Protein AF-A0A8J3JJN0-F1 (afdb_monomer_lite)

pLDDT: mean 85.07, std 12.47, range [45.47, 97.44]

Radius of gyration: 22.9 Å; chains: 1; bounding box: 62×48×64 Å

Structure (mmCIF, N/CA/C/O backbone):
data_AF-A0A8J3JJN0-F1
#
_entry.id   AF-A0A8J3JJN0-F1
#
loop_
_atom_site.group_PDB
_atom_site.id
_atom_site.type_symbol
_atom_site.label_atom_id
_atom_site.label_alt_id
_atom_site.label_comp_id
_atom_site.label_asym_id
_atom_site.label_entity_id
_atom_site.label_seq_id
_atom_site.pdbx_PDB_ins_code
_atom_site.Cartn_x
_atom_site.Cartn_y
_atom_site.Cartn_z
_atom_site.occupancy
_atom_site.B_iso_or_equiv
_atom_site.auth_seq_id
_atom_site.auth_comp_id
_atom_site.auth_asym_id
_atom_site.auth_atom_id
_atom_site.pdbx_PDB_model_num
ATOM 1 N N . MET A 1 1 ? -15.568 6.488 9.041 1.00 75.75 1 MET A N 1
ATOM 2 C CA . MET A 1 1 ? -14.217 6.180 9.536 1.00 75.75 1 MET A CA 1
ATOM 3 C C . MET A 1 1 ? -14.091 6.570 10.999 1.00 75.75 1 MET A C 1
ATOM 5 O O . MET A 1 1 ? -14.463 7.687 11.365 1.00 75.75 1 MET A O 1
ATOM 9 N N . THR A 1 2 ? -13.585 5.650 11.813 1.00 85.06 2 THR A N 1
ATOM 10 C CA . THR A 1 2 ? -13.158 5.895 13.197 1.00 85.06 2 THR A CA 1
ATOM 11 C C . THR A 1 2 ? -11.675 6.267 13.207 1.00 85.06 2 THR A C 1
ATOM 13 O O . THR A 1 2 ? -10.881 5.604 12.545 1.00 85.06 2 THR A O 1
ATOM 16 N N . VAL A 1 3 ? -11.302 7.320 13.935 1.00 87.75 3 VAL A N 1
ATOM 17 C CA . VAL A 1 3 ? -9.909 7.756 14.109 1.00 87.75 3 VAL A CA 1
ATOM 18 C C . VAL A 1 3 ? -9.434 7.353 15.494 1.00 87.75 3 VAL A C 1
ATOM 20 O O . VAL A 1 3 ? -10.032 7.736 16.501 1.00 87.75 3 VAL A O 1
ATOM 23 N N . TYR A 1 4 ? -8.344 6.606 15.551 1.00 91.38 4 TYR A N 1
ATOM 24 C CA . TYR A 1 4 ? -7.734 6.142 16.782 1.00 91.38 4 TYR A CA 1
ATOM 25 C C . TYR A 1 4 ? -6.571 7.043 17.180 1.00 91.38 4 TYR A C 1
ATOM 27 O O . TYR A 1 4 ? -5.783 7.481 16.343 1.00 91.38 4 TYR A O 1
ATOM 35 N N . ALA A 1 5 ? -6.457 7.313 18.476 1.00 92.44 5 ALA A N 1
ATOM 36 C CA . ALA A 1 5 ? -5.368 8.098 19.038 1.00 92.44 5 ALA A CA 1
ATOM 37 C C . ALA A 1 5 ? -4.886 7.495 20.359 1.00 92.44 5 ALA A C 1
ATOM 39 O O . ALA A 1 5 ? -5.687 7.024 21.173 1.00 92.44 5 ALA A O 1
ATOM 40 N N . SER A 1 6 ? -3.580 7.573 20.605 1.00 92.88 6 SER A N 1
ATOM 41 C CA . SER A 1 6 ? -2.990 7.221 21.893 1.00 92.88 6 SER A CA 1
ATOM 42 C C . SER A 1 6 ? -2.890 8.451 22.799 1.00 92.88 6 SER A C 1
ATOM 44 O O . SER A 1 6 ? -2.376 9.487 22.380 1.00 92.88 6 SER A O 1
ATOM 46 N N . HIS A 1 7 ? -3.326 8.342 24.053 1.00 92.19 7 HIS A N 1
ATOM 47 C CA . HIS A 1 7 ? -3.289 9.436 25.025 1.00 92.19 7 HIS A CA 1
ATOM 48 C C . HIS A 1 7 ? -2.691 8.973 26.370 1.00 92.19 7 HIS A C 1
ATOM 50 O O . HIS A 1 7 ? -3.251 8.076 27.011 1.00 92.19 7 HIS A O 1
ATOM 56 N N . PRO A 1 8 ? -1.598 9.586 26.864 1.00 91.56 8 PRO A N 1
ATOM 57 C CA . PRO A 1 8 ? -1.044 9.276 28.184 1.00 91.56 8 PRO A CA 1
ATOM 58 C C . PRO A 1 8 ? -2.039 9.574 29.318 1.00 91.56 8 PRO A C 1
ATOM 60 O O . PRO A 1 8 ? -2.570 10.676 29.430 1.00 91.56 8 PRO A O 1
ATOM 63 N N . SER A 1 9 ? -2.301 8.610 30.199 1.00 88.69 9 SER A N 1
ATOM 64 C CA . SER A 1 9 ? -3.259 8.750 31.302 1.00 88.69 9 SER A CA 1
ATOM 65 C C . SER A 1 9 ? -2.866 7.898 32.509 1.00 88.69 9 SER A C 1
ATOM 67 O O . SER A 1 9 ? -2.813 6.673 32.438 1.00 88.69 9 SER A O 1
ATOM 69 N N . ARG A 1 10 ? -2.622 8.550 33.655 1.00 83.50 10 ARG A N 1
ATOM 70 C CA . ARG A 1 10 ? -2.389 7.907 34.969 1.00 83.50 10 ARG A CA 1
ATOM 71 C C . ARG A 1 10 ? -1.351 6.768 34.951 1.00 83.50 10 ARG A C 1
ATOM 73 O O . ARG A 1 10 ? -1.573 5.720 35.550 1.00 83.50 10 ARG A O 1
ATOM 80 N N . GLY A 1 11 ? -0.216 6.982 34.283 1.00 86.06 11 GLY A N 1
ATOM 81 C CA . GLY A 1 11 ? 0.876 5.999 34.212 1.00 86.06 11 GLY A CA 1
ATOM 82 C C . GLY A 1 11 ? 0.647 4.858 33.215 1.00 86.06 11 GLY A C 1
ATOM 83 O O . GLY A 1 11 ? 1.421 3.910 33.203 1.00 86.06 11 GLY A O 1
ATOM 84 N N . LYS A 1 12 ? -0.403 4.950 32.396 1.00 93.06 12 LYS A N 1
ATOM 85 C CA . LYS A 1 12 ? -0.679 4.088 31.244 1.00 93.06 12 LYS A CA 1
ATOM 86 C C . LYS A 1 12 ? -0.873 4.949 30.001 1.00 93.06 12 LYS A C 1
ATOM 88 O O . LYS A 1 12 ? -0.990 6.171 30.098 1.00 93.06 12 LYS A O 1
ATOM 93 N N . THR A 1 13 ? -0.983 4.310 28.850 1.00 95.69 13 THR A N 1
ATOM 94 C CA . THR A 1 13 ? -1.385 4.946 27.599 1.00 95.69 13 THR A CA 1
ATOM 95 C C . THR A 1 13 ? -2.738 4.388 27.182 1.00 95.69 13 THR A C 1
ATOM 97 O O . THR A 1 13 ? -2.928 3.176 27.083 1.00 95.69 13 THR A O 1
ATOM 100 N N . GLN A 1 14 ? -3.716 5.270 27.001 1.00 95.75 14 GLN A N 1
ATOM 101 C CA . GLN A 1 14 ? -5.051 4.910 26.535 1.00 95.75 14 GLN A CA 1
ATOM 102 C C . GLN A 1 14 ? -5.077 4.903 25.016 1.00 95.75 14 GLN A C 1
ATOM 104 O O . GLN A 1 14 ? -4.529 5.813 24.404 1.00 95.75 14 GLN A O 1
ATOM 109 N N . VAL A 1 15 ? -5.758 3.924 24.432 1.00 96.38 15 VAL A N 1
ATOM 110 C CA . VAL A 1 15 ? -6.144 3.950 23.018 1.00 96.38 15 VAL A CA 1
ATOM 111 C C . VAL A 1 15 ? -7.593 4.417 22.962 1.00 96.38 15 VAL A C 1
ATOM 113 O O . VAL A 1 15 ? -8.468 3.832 23.609 1.00 96.38 15 VAL A O 1
ATOM 116 N N . LEU A 1 16 ? -7.838 5.511 22.249 1.00 95.00 16 LEU A N 1
ATOM 117 C CA . LEU A 1 16 ? -9.138 6.163 22.132 1.00 95.00 16 LEU A CA 1
ATOM 118 C C . LEU A 1 16 ? -9.655 6.016 20.703 1.00 95.00 16 LEU A C 1
ATOM 120 O O . LEU A 1 16 ? -8.909 6.282 19.770 1.00 95.00 16 LEU A O 1
ATOM 124 N N . ALA A 1 17 ? -10.925 5.659 20.545 1.00 92.62 17 ALA A N 1
ATOM 125 C CA . ALA A 1 17 ? -11.660 5.715 19.288 1.00 92.62 17 ALA A CA 1
ATOM 126 C C . ALA A 1 17 ? -12.431 7.036 19.221 1.00 92.62 17 ALA A C 1
ATOM 128 O O . ALA A 1 17 ? -13.225 7.338 20.113 1.00 92.62 17 ALA A O 1
ATOM 129 N N . THR A 1 18 ? -12.204 7.818 18.173 1.00 90.06 18 THR A N 1
ATOM 130 C CA . THR A 1 18 ? -12.877 9.092 17.916 1.00 90.06 18 THR A CA 1
ATOM 131 C C . THR A 1 18 ? -13.688 8.983 16.639 1.00 90.06 18 THR A C 1
ATOM 133 O O . THR A 1 18 ? -13.169 8.640 15.582 1.00 90.06 18 THR A O 1
ATOM 136 N N . TYR A 1 19 ? -14.972 9.294 16.720 1.00 84.19 19 TYR A N 1
ATOM 137 C CA . TYR A 1 19 ? -15.879 9.235 15.581 1.00 84.19 19 TYR A CA 1
ATOM 138 C C . TYR A 1 19 ? -16.950 10.312 15.707 1.00 84.19 19 TYR A C 1
ATOM 140 O O . TYR A 1 19 ? -17.236 10.838 16.786 1.00 84.19 19 TYR A O 1
ATOM 148 N N . ARG A 1 20 ? -17.565 10.664 14.581 1.00 80.62 20 ARG A N 1
ATOM 149 C CA . ARG A 1 20 ? -18.740 11.531 14.581 1.00 80.62 20 ARG A CA 1
ATOM 150 C C . ARG A 1 20 ? -19.959 10.684 14.921 1.00 80.62 20 ARG A C 1
ATOM 152 O O . ARG A 1 20 ? -20.154 9.652 14.306 1.00 80.62 20 ARG A O 1
ATOM 159 N N . GLY A 1 21 ? -20.778 11.110 15.868 1.00 78.88 21 GLY A N 1
ATOM 160 C CA . GLY A 1 21 ? -22.083 10.525 16.161 1.00 78.88 21 GLY A CA 1
ATOM 161 C C . GLY A 1 21 ? -23.216 11.540 15.992 1.00 78.88 21 GLY A C 1
ATOM 162 O O . GLY A 1 21 ? -22.966 12.690 15.617 1.00 78.88 21 GLY A O 1
ATOM 163 N N . PRO A 1 22 ? -24.468 11.156 16.300 1.00 74.88 22 PRO A N 1
ATOM 164 C CA . PRO A 1 22 ? -25.642 12.022 16.134 1.00 74.88 22 PRO A CA 1
ATOM 165 C C . PRO A 1 22 ? -25.561 13.358 16.886 1.00 74.88 22 PRO A C 1
ATOM 167 O O . PRO A 1 22 ? -26.145 14.349 16.458 1.00 74.88 22 PRO A O 1
ATOM 170 N N . LEU A 1 23 ? -24.825 13.390 18.003 1.00 79.81 23 LEU A N 1
ATOM 171 C CA . LEU A 1 23 ? -24.650 14.571 18.856 1.00 79.81 23 LEU A CA 1
ATOM 172 C C . LEU A 1 23 ? -23.342 15.339 18.583 1.00 79.81 23 LEU A C 1
ATOM 174 O O . LEU A 1 23 ? -23.023 16.273 19.314 1.00 79.81 23 LEU A O 1
ATOM 178 N N . GLY A 1 24 ? -22.586 14.966 17.547 1.00 82.31 24 GLY A N 1
ATOM 179 C CA . GLY A 1 24 ? -21.277 15.542 17.229 1.00 82.31 24 GLY A CA 1
ATOM 180 C C . GLY A 1 24 ? -20.125 14.564 17.456 1.00 82.31 24 GLY A C 1
ATOM 181 O O . GLY A 1 24 ? -20.311 13.350 17.427 1.00 82.31 24 GLY A O 1
ATOM 182 N N . ILE A 1 25 ? -18.911 15.084 17.634 1.00 85.25 25 ILE A N 1
ATOM 183 C CA . ILE A 1 25 ? -17.707 14.258 17.806 1.00 85.25 25 ILE A CA 1
ATOM 184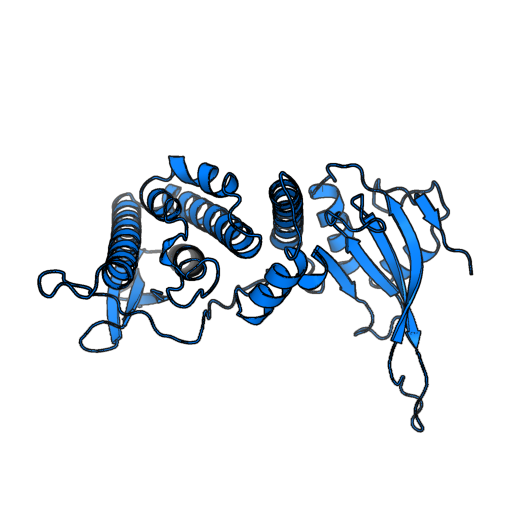 C C . ILE A 1 25 ? -17.731 13.594 19.187 1.00 85.25 25 ILE A C 1
ATOM 186 O O . ILE A 1 25 ? -17.897 14.265 20.204 1.00 85.25 25 ILE A O 1
ATOM 190 N N . THR A 1 26 ? -17.557 12.275 19.208 1.00 87.38 26 THR A N 1
ATOM 191 C CA . THR A 1 26 ? -17.490 11.440 20.410 1.00 87.38 26 THR A CA 1
ATOM 192 C C . THR A 1 26 ? -16.130 10.751 20.463 1.00 87.38 26 THR A C 1
ATOM 194 O O . THR A 1 26 ? -15.626 10.308 19.434 1.00 87.38 26 THR A O 1
ATOM 197 N N . ALA A 1 27 ? -15.546 10.658 21.658 1.00 89.00 27 ALA A N 1
ATOM 198 C CA . ALA A 1 27 ? -14.323 9.906 21.910 1.00 89.00 27 ALA A CA 1
ATOM 199 C C . ALA A 1 27 ? -14.570 8.873 23.016 1.00 89.00 27 ALA A C 1
ATOM 201 O O . ALA A 1 27 ? -15.057 9.217 24.096 1.00 89.00 27 ALA A O 1
ATOM 202 N N . THR A 1 28 ? -14.236 7.613 22.753 1.00 92.25 28 THR A N 1
ATOM 203 C CA . THR A 1 28 ? -14.414 6.491 23.681 1.00 92.25 28 THR A CA 1
ATOM 204 C C . THR A 1 28 ? -13.100 5.760 23.892 1.00 92.25 28 THR A C 1
ATOM 206 O O . THR A 1 28 ? -12.350 5.527 22.951 1.00 92.25 28 THR A O 1
ATOM 209 N N . THR A 1 29 ? -12.802 5.373 25.130 1.00 94.88 29 THR A N 1
ATOM 210 C CA . THR A 1 29 ? -11.633 4.533 25.411 1.00 94.88 29 THR A CA 1
ATOM 211 C C . THR A 1 29 ? -11.885 3.112 24.926 1.00 94.88 29 THR A C 1
ATOM 213 O O . THR A 1 29 ? -12.813 2.468 25.405 1.00 94.88 29 THR A O 1
ATOM 216 N N . VAL A 1 30 ? -11.025 2.628 24.030 1.00 95.38 30 VAL A N 1
ATOM 217 C CA . VAL A 1 30 ? -10.993 1.227 23.595 1.00 95.38 30 VAL A CA 1
ATOM 218 C C . VAL A 1 30 ? -10.304 0.390 24.664 1.00 95.38 30 VAL A C 1
ATOM 220 O O . VAL A 1 30 ? -10.866 -0.560 25.196 1.00 95.38 30 VAL A O 1
ATOM 223 N N . THR A 1 31 ? -9.078 0.771 25.031 1.00 96.31 31 THR A N 1
ATOM 224 C CA . THR A 1 31 ? -8.267 0.036 26.007 1.00 96.31 31 THR A CA 1
ATOM 225 C C . THR A 1 31 ? -7.209 0.929 26.660 1.00 96.31 31 THR A C 1
ATOM 227 O O . THR A 1 31 ? -7.085 2.118 26.360 1.00 96.31 31 THR A O 1
ATOM 230 N N . SER A 1 32 ? -6.459 0.380 27.615 1.00 95.00 32 SER A N 1
ATOM 231 C CA . SER A 1 32 ? -5.317 1.031 28.263 1.00 95.00 32 SER A CA 1
ATOM 232 C C . SER A 1 32 ? -4.164 0.044 28.392 1.00 95.00 32 SER A C 1
ATOM 234 O O . SER A 1 32 ? -4.328 -1.021 28.986 1.00 95.00 32 SER A O 1
ATOM 236 N N . VAL A 1 33 ? -2.993 0.420 27.890 1.00 94.75 33 VAL A N 1
ATOM 237 C CA . VAL A 1 33 ? -1.769 -0.391 27.914 1.00 94.75 33 VAL A CA 1
ATOM 238 C C . VAL A 1 33 ? -0.683 0.311 28.723 1.00 94.75 33 VAL A C 1
ATOM 240 O O . VAL A 1 33 ? -0.733 1.523 28.922 1.00 94.75 33 VAL A O 1
ATOM 243 N N . GLU A 1 34 ? 0.273 -0.440 29.261 1.00 92.19 34 GLU A N 1
ATOM 244 C CA . GLU A 1 34 ? 1.336 0.137 30.102 1.00 92.19 34 GLU A CA 1
ATOM 245 C C . GLU A 1 34 ? 2.452 0.773 29.273 1.00 92.19 34 GLU A C 1
ATOM 247 O O . GLU A 1 34 ? 3.000 1.800 29.662 1.00 92.19 34 GLU A O 1
ATOM 252 N N . ASP A 1 35 ? 2.740 0.190 28.113 1.00 90.81 35 ASP A N 1
ATOM 253 C CA . ASP A 1 35 ? 3.785 0.637 27.205 1.00 90.81 35 ASP A CA 1
ATOM 254 C C . ASP A 1 35 ? 3.233 1.566 26.110 1.00 90.81 35 ASP A C 1
ATOM 256 O O . ASP A 1 35 ? 2.216 1.287 25.470 1.00 90.81 35 ASP A O 1
ATOM 260 N N . ALA A 1 36 ? 3.919 2.688 25.891 1.00 92.50 36 ALA A N 1
ATOM 261 C CA . ALA A 1 36 ? 3.555 3.670 24.879 1.00 92.50 36 ALA A CA 1
ATOM 262 C C . ALA A 1 36 ? 3.837 3.177 23.452 1.00 92.50 36 ALA A C 1
ATOM 264 O O . ALA A 1 36 ? 3.069 3.514 22.554 1.00 92.50 36 ALA A O 1
ATOM 265 N N . GLN A 1 37 ? 4.879 2.363 23.240 1.00 92.62 37 GLN A N 1
ATOM 266 C CA . GLN A 1 37 ? 5.173 1.807 21.912 1.00 92.62 37 GLN A CA 1
ATOM 267 C C . GLN A 1 37 ? 4.092 0.809 21.489 1.00 92.62 37 GLN A C 1
ATOM 269 O O . GLN A 1 37 ? 3.559 0.906 20.386 1.00 9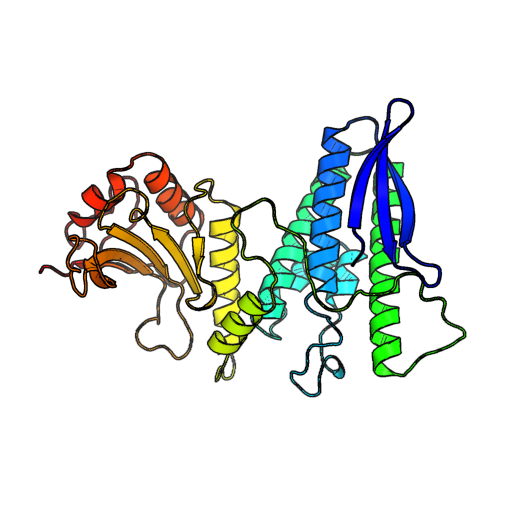2.62 37 GLN A O 1
ATOM 274 N N . CYS A 1 38 ? 3.676 -0.071 22.401 1.00 94.31 38 CYS A N 1
ATOM 275 C CA . CYS A 1 38 ? 2.524 -0.946 22.210 1.00 94.31 38 CYS A CA 1
ATOM 276 C C . CYS A 1 38 ? 1.245 -0.157 21.876 1.00 94.31 38 CYS A C 1
ATOM 278 O O . CYS A 1 38 ? 0.533 -0.500 20.933 1.00 94.31 38 CYS A O 1
ATOM 280 N N . ALA A 1 39 ? 0.962 0.933 22.602 1.00 94.62 39 ALA A N 1
ATOM 281 C CA . ALA A 1 39 ? -0.205 1.774 22.325 1.00 94.62 39 ALA A CA 1
ATOM 282 C C . ALA A 1 39 ? -0.164 2.392 20.922 1.00 94.62 39 ALA A C 1
ATOM 284 O O . ALA A 1 39 ? -1.197 2.451 20.254 1.00 94.62 39 ALA A O 1
ATOM 285 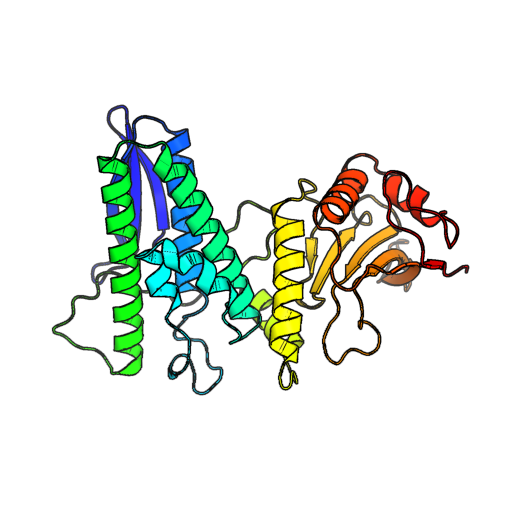N N . ALA A 1 40 ? 1.015 2.855 20.495 1.00 92.44 40 ALA A N 1
ATOM 286 C CA . ALA A 1 40 ? 1.231 3.430 19.175 1.00 92.44 40 ALA A CA 1
ATOM 287 C C . ALA A 1 40 ? 1.005 2.384 18.076 1.00 92.44 40 ALA A C 1
ATOM 289 O O . ALA A 1 40 ? 0.239 2.646 17.158 1.00 92.44 40 ALA A O 1
ATOM 290 N N . ALA A 1 41 ? 1.558 1.175 18.227 1.00 93.38 41 ALA A N 1
ATOM 291 C CA . ALA A 1 41 ? 1.380 0.088 17.263 1.00 93.38 41 ALA A CA 1
ATOM 292 C C . ALA A 1 41 ? -0.090 -0.356 17.127 1.00 93.38 41 ALA A C 1
ATOM 294 O O . ALA A 1 41 ? -0.580 -0.543 16.016 1.00 93.38 41 ALA A O 1
ATOM 295 N N . ILE A 1 42 ? -0.826 -0.470 18.244 1.00 95.19 42 ILE A N 1
ATOM 296 C CA . ILE A 1 42 ? -2.275 -0.752 18.213 1.00 95.19 42 ILE A CA 1
ATOM 297 C C . ILE A 1 42 ? -3.029 0.381 17.508 1.00 95.19 42 ILE A C 1
ATOM 299 O O . ILE A 1 42 ? -3.917 0.124 16.700 1.00 95.19 42 ILE A O 1
ATOM 303 N N . THR A 1 43 ? -2.695 1.632 17.831 1.00 93.81 43 THR A N 1
ATOM 304 C CA . THR A 1 43 ? -3.366 2.817 17.277 1.00 93.81 43 THR A CA 1
ATOM 305 C C . THR A 1 43 ? -3.158 2.925 15.768 1.00 93.81 43 THR A C 1
ATOM 307 O O . THR A 1 43 ? -4.127 3.126 15.040 1.00 93.81 43 THR A O 1
ATOM 310 N N . ASP A 1 44 ? -1.920 2.757 15.304 1.00 90.94 44 ASP A N 1
ATOM 311 C CA . ASP A 1 44 ? -1.567 2.741 13.884 1.00 90.94 44 ASP A CA 1
ATOM 312 C C . ASP A 1 44 ? -2.343 1.652 13.128 1.00 90.94 44 ASP A C 1
ATOM 314 O O . ASP A 1 44 ? -3.081 1.942 12.184 1.00 90.94 44 ASP A O 1
ATOM 318 N N . ALA A 1 45 ? -2.265 0.404 13.599 1.00 92.31 45 ALA A N 1
ATOM 319 C CA . ALA A 1 45 ? -2.928 -0.707 12.931 1.00 92.31 45 ALA A CA 1
ATOM 320 C C . ALA A 1 45 ? -4.461 -0.537 12.898 1.00 92.31 45 ALA A C 1
ATOM 322 O O . ALA A 1 45 ? -5.082 -0.802 11.870 1.00 92.31 45 ALA A O 1
ATOM 323 N N . LEU A 1 46 ? -5.081 -0.029 13.972 1.00 92.94 46 LEU A N 1
ATOM 324 C CA . LEU A 1 46 ? -6.519 0.269 13.999 1.00 92.94 46 LEU A CA 1
ATOM 325 C C . LEU A 1 46 ? -6.917 1.398 13.036 1.00 92.94 46 LEU A C 1
ATOM 327 O O . LEU A 1 46 ? -7.968 1.305 12.399 1.00 92.94 46 LEU A O 1
ATOM 331 N N . ASN A 1 47 ? -6.092 2.441 12.897 1.00 89.12 47 ASN A N 1
ATOM 332 C CA . ASN A 1 47 ? -6.320 3.498 11.909 1.00 89.12 47 ASN A CA 1
ATOM 333 C C . ASN A 1 47 ? -6.274 2.944 10.484 1.00 89.12 47 ASN A C 1
ATOM 335 O O . ASN A 1 47 ? -7.195 3.203 9.710 1.00 89.12 47 ASN A O 1
ATOM 339 N N . ARG A 1 48 ? -5.269 2.118 10.162 1.00 88.75 48 ARG A N 1
ATOM 340 C CA . ARG A 1 48 ? -5.172 1.445 8.859 1.00 88.75 48 ARG A CA 1
ATOM 341 C C . ARG A 1 48 ? -6.373 0.531 8.603 1.00 88.75 48 ARG A C 1
ATOM 343 O O . ARG A 1 48 ? -6.998 0.646 7.554 1.00 88.75 48 ARG A O 1
ATOM 350 N N . VAL A 1 49 ? -6.760 -0.317 9.565 1.00 91.31 49 VAL A N 1
ATOM 351 C CA . VAL A 1 49 ? -7.955 -1.182 9.447 1.00 91.31 49 VAL A CA 1
ATOM 352 C C . VAL A 1 49 ? -9.215 -0.355 9.182 1.00 91.31 49 VAL A C 1
ATOM 354 O O . VAL A 1 49 ? -9.967 -0.671 8.265 1.00 91.31 49 VAL A O 1
ATOM 357 N N . SER A 1 50 ? -9.430 0.721 9.942 1.00 87.62 50 SER A N 1
ATOM 358 C CA . SER A 1 50 ? -10.571 1.629 9.766 1.00 87.62 50 SER A CA 1
ATOM 359 C C . SER A 1 50 ? -10.586 2.267 8.379 1.00 87.62 50 SER A C 1
ATOM 361 O O . SER A 1 50 ? -11.630 2.277 7.732 1.00 87.62 50 SER A O 1
ATOM 363 N N . ALA A 1 51 ? -9.440 2.726 7.871 1.00 83.00 51 ALA A N 1
ATOM 364 C CA . ALA A 1 51 ? -9.330 3.243 6.507 1.00 83.00 51 ALA A CA 1
ATOM 365 C C . ALA A 1 51 ? -9.715 2.171 5.477 1.00 83.00 51 ALA A C 1
ATOM 367 O O . ALA A 1 51 ? -10.697 2.322 4.753 1.00 83.00 51 ALA A O 1
ATOM 368 N N . TYR A 1 52 ? -8.994 1.049 5.456 1.00 86.62 52 TYR A N 1
ATOM 369 C CA . TYR A 1 52 ? -9.149 0.029 4.421 1.00 86.62 52 TYR A CA 1
ATOM 370 C C . TYR A 1 52 ? -10.509 -0.683 4.459 1.00 86.62 52 TYR A C 1
ATOM 372 O O . TYR A 1 52 ? -11.002 -1.123 3.422 1.00 86.62 52 TYR A O 1
ATOM 380 N N . ALA A 1 53 ? -11.150 -0.778 5.628 1.00 86.62 53 ALA A N 1
ATOM 381 C CA . ALA A 1 53 ? -12.483 -1.362 5.754 1.00 86.62 53 ALA A CA 1
ATOM 382 C C . ALA A 1 53 ? -13.602 -0.422 5.280 1.00 86.62 53 ALA A C 1
ATOM 384 O O . ALA A 1 53 ? -14.666 -0.902 4.882 1.00 86.62 53 ALA A O 1
ATOM 385 N N . THR A 1 54 ? -13.384 0.898 5.342 1.00 79.50 54 THR A N 1
ATOM 386 C CA . THR A 1 54 ? -14.429 1.904 5.099 1.00 79.50 54 THR A CA 1
ATOM 387 C C . THR A 1 54 ? -14.335 2.561 3.729 1.00 79.50 54 THR A C 1
ATOM 389 O O . THR A 1 54 ? -15.361 2.770 3.087 1.00 79.50 54 THR A O 1
ATOM 392 N N . VAL A 1 55 ? -13.128 2.862 3.258 1.00 72.31 55 VAL A N 1
ATOM 393 C CA . VAL A 1 55 ? -12.899 3.631 2.027 1.00 72.31 55 VAL A CA 1
ATOM 394 C C . VAL A 1 55 ? -13.463 2.958 0.764 1.00 72.31 55 VAL A C 1
ATOM 396 O O . VAL A 1 55 ? -14.098 3.655 -0.028 1.00 72.31 55 VAL A O 1
ATOM 399 N N . PRO A 1 56 ? -13.355 1.628 0.575 1.00 66.25 56 PRO A N 1
ATOM 400 C CA . PRO A 1 56 ? -13.873 0.985 -0.634 1.00 66.25 56 PRO A CA 1
ATOM 401 C C . PRO A 1 56 ? -15.396 0.905 -0.675 1.00 66.25 56 PRO A C 1
ATOM 403 O O . PRO A 1 56 ? -15.981 0.986 -1.741 1.00 66.25 56 PRO A O 1
ATOM 406 N N . VAL A 1 57 ? -16.046 0.786 0.483 1.00 63.72 57 VAL A N 1
ATOM 407 C CA . VAL A 1 57 ? -17.514 0.746 0.606 1.00 63.72 57 VAL A CA 1
ATOM 408 C C . VAL A 1 57 ? -18.115 2.136 0.775 1.00 63.72 57 VAL A C 1
ATOM 410 O O . VAL A 1 57 ? -19.168 2.297 1.397 1.00 63.72 57 VAL A O 1
ATOM 413 N N . SER A 1 58 ? -17.448 3.168 0.255 1.00 61.09 58 SER A N 1
ATOM 414 C CA . SER A 1 58 ? -18.039 4.495 0.263 1.00 61.09 58 SER A CA 1
ATOM 415 C C . SER A 1 58 ? -19.358 4.436 -0.501 1.00 61.09 58 SER A C 1
ATOM 417 O O . SER A 1 58 ? -19.402 4.138 -1.687 1.00 61.09 58 SER A O 1
ATOM 419 N N . VAL A 1 59 ? -20.449 4.772 0.182 1.00 51.38 59 VAL A N 1
ATOM 420 C CA . VAL A 1 59 ? -21.816 4.896 -0.360 1.00 51.38 59 VAL A CA 1
ATOM 421 C C . VAL A 1 59 ? -21.953 5.933 -1.487 1.00 51.38 59 VAL A C 1
ATOM 423 O O . VAL A 1 59 ? -23.051 6.184 -1.974 1.00 51.38 59 VAL A O 1
ATOM 426 N N . THR A 1 60 ? -20.844 6.577 -1.844 1.00 50.97 60 THR A N 1
ATOM 427 C CA . THR A 1 60 ? -20.676 7.526 -2.943 1.00 50.97 60 THR A CA 1
ATOM 428 C C . THR A 1 60 ? -19.899 6.925 -4.115 1.00 50.97 60 THR A C 1
ATOM 430 O O . THR A 1 60 ? -19.479 7.664 -4.998 1.00 50.97 60 THR A O 1
ATOM 433 N N . ASP A 1 61 ? -19.604 5.623 -4.096 1.00 57.28 61 ASP A N 1
ATOM 434 C CA . ASP A 1 61 ? -19.239 4.924 -5.319 1.00 57.28 61 ASP A CA 1
ATOM 435 C C . ASP A 1 61 ? -20.485 4.879 -6.210 1.00 57.28 61 ASP A C 1
ATOM 437 O O . ASP A 1 61 ? -21.517 4.359 -5.784 1.00 57.28 61 ASP A O 1
ATOM 441 N N . ASP A 1 62 ? -20.381 5.484 -7.395 1.00 56.34 62 ASP A N 1
ATOM 442 C CA . ASP A 1 62 ? -21.440 5.580 -8.402 1.00 56.34 62 ASP A CA 1
ATOM 443 C C . ASP A 1 62 ? -21.275 4.527 -9.528 1.00 56.34 62 ASP A C 1
ATOM 445 O O . ASP A 1 62 ? -22.077 4.504 -10.465 1.00 56.34 62 ASP A O 1
ATOM 449 N N . ARG A 1 63 ? -20.260 3.644 -9.464 1.00 56.69 63 ARG A N 1
ATOM 450 C CA . ARG A 1 63 ? -20.084 2.522 -10.413 1.00 56.69 63 ARG A CA 1
ATOM 451 C C . ARG A 1 63 ? -21.155 1.444 -10.196 1.00 56.69 63 ARG A C 1
ATOM 453 O O . ARG A 1 63 ? -21.581 1.230 -9.068 1.00 56.69 63 ARG A O 1
ATOM 460 N N . ASP A 1 64 ? -21.589 0.774 -11.268 1.00 53.19 64 ASP A N 1
ATOM 461 C CA . ASP A 1 64 ? -22.526 -0.370 -11.248 1.00 53.19 64 ASP A CA 1
ATOM 462 C C . ASP A 1 64 ? -23.829 -0.170 -10.438 1.00 53.19 64 ASP A C 1
ATOM 464 O O . ASP A 1 64 ? -24.177 -0.985 -9.580 1.00 53.19 64 ASP A O 1
ATOM 468 N N . ASP A 1 65 ? -24.578 0.905 -10.723 1.00 53.41 65 ASP A N 1
ATOM 469 C CA . ASP A 1 65 ? -25.756 1.357 -9.944 1.00 53.41 65 ASP A CA 1
ATOM 470 C C . ASP A 1 65 ? -25.421 1.767 -8.489 1.00 53.41 65 ASP A C 1
ATOM 472 O O . ASP A 1 65 ? -26.279 1.817 -7.600 1.00 53.41 65 ASP A O 1
ATOM 476 N N . GLY A 1 66 ? -24.157 2.112 -8.262 1.00 58.31 66 GLY A N 1
ATOM 477 C CA . GLY A 1 66 ? -23.591 2.580 -7.011 1.00 58.31 66 GLY A CA 1
ATOM 478 C C . GLY A 1 66 ? -23.249 1.464 -6.019 1.00 58.31 66 GLY A C 1
ATOM 479 O O . GLY A 1 66 ? -23.152 0.287 -6.358 1.00 58.31 66 GLY A O 1
ATOM 480 N N . TYR A 1 67 ? -23.119 1.811 -4.735 1.00 56.19 67 TYR A N 1
ATOM 481 C CA . TYR A 1 67 ? -22.758 0.876 -3.647 1.00 56.19 67 TYR A CA 1
ATOM 482 C C . TYR A 1 67 ? -23.647 -0.385 -3.519 1.00 56.19 67 TYR A C 1
ATOM 484 O O . TYR A 1 67 ? -23.309 -1.295 -2.759 1.00 56.19 67 TYR A O 1
ATOM 492 N N . ALA A 1 68 ? -24.805 -0.449 -4.190 1.00 56.97 68 ALA A N 1
ATOM 493 C CA . ALA A 1 68 ? -25.806 -1.504 -4.022 1.00 56.97 68 ALA A CA 1
ATOM 494 C C . ALA A 1 68 ? -25.259 -2.923 -4.277 1.00 56.97 68 ALA A C 1
ATOM 496 O O . ALA A 1 68 ? -25.793 -3.885 -3.698 1.00 56.97 68 ALA A O 1
ATOM 497 N N . ASN A 1 69 ? -24.201 -3.014 -5.091 1.00 61.69 69 ASN A N 1
ATOM 498 C CA . ASN A 1 69 ? -23.530 -4.241 -5.516 1.00 61.69 69 ASN A CA 1
ATOM 499 C C . ASN A 1 69 ? -22.123 -4.422 -4.920 1.00 61.69 69 ASN A C 1
ATOM 501 O O . ASN A 1 69 ? -21.475 -5.428 -5.201 1.00 61.69 69 ASN A O 1
ATOM 505 N N . TYR A 1 70 ? -21.663 -3.500 -4.068 1.00 67.31 70 TYR A N 1
ATOM 506 C CA . TYR A 1 70 ? -20.308 -3.569 -3.535 1.00 67.31 70 TYR A CA 1
ATOM 507 C C . TYR A 1 70 ? -20.152 -4.729 -2.528 1.00 67.31 70 TYR A C 1
ATOM 509 O O . TYR A 1 70 ? -21.027 -4.923 -1.667 1.00 67.31 70 TYR A O 1
ATOM 517 N N . PRO A 1 71 ? -19.052 -5.505 -2.584 1.00 74.62 71 PRO A N 1
ATOM 518 C CA . PRO A 1 71 ? -18.817 -6.595 -1.651 1.00 74.62 71 PRO A CA 1
ATOM 519 C C . PRO A 1 71 ? -18.692 -6.078 -0.215 1.00 74.62 71 PRO A C 1
ATOM 521 O O . PRO A 1 71 ? -18.043 -5.068 0.055 1.00 74.62 71 PRO A O 1
ATOM 524 N N . HIS A 1 72 ? -19.303 -6.801 0.721 1.00 77.81 72 HIS A N 1
ATOM 525 C CA . HIS A 1 72 ? -19.231 -6.525 2.161 1.00 77.81 72 HIS A CA 1
ATOM 526 C C . HIS A 1 72 ? -18.606 -7.682 2.949 1.00 77.81 72 HIS A C 1
ATOM 528 O O . HIS A 1 72 ? -18.515 -7.621 4.176 1.00 77.81 72 HIS A O 1
ATOM 534 N N . ASP A 1 73 ? -18.160 -8.737 2.262 1.00 79.12 73 ASP A N 1
ATOM 535 C CA . ASP A 1 73 ? -17.597 -9.934 2.892 1.00 79.12 73 ASP A CA 1
ATOM 536 C C . ASP A 1 73 ? -16.325 -9.634 3.690 1.00 79.12 73 ASP A C 1
ATOM 538 O O . ASP A 1 73 ? -16.050 -10.309 4.687 1.00 79.12 73 ASP A O 1
ATOM 542 N N . HIS A 1 74 ? -15.596 -8.572 3.327 1.00 85.00 74 HIS A N 1
ATOM 543 C CA . HIS A 1 74 ? -14.426 -8.116 4.073 1.00 85.00 74 HIS A CA 1
ATOM 544 C C . HIS A 1 74 ? -14.759 -7.670 5.494 1.00 85.00 74 HIS A C 1
ATOM 546 O O . HIS A 1 74 ? -13.898 -7.775 6.363 1.00 85.00 74 HIS A O 1
ATOM 552 N N . LEU A 1 75 ? -16.004 -7.261 5.777 1.00 88.12 75 LEU A N 1
ATOM 553 C CA . LEU A 1 75 ? -16.437 -6.954 7.145 1.00 88.12 75 LEU A CA 1
ATOM 554 C C . LEU A 1 75 ? -16.369 -8.181 8.056 1.00 88.12 75 LEU A C 1
ATOM 556 O O . LEU A 1 75 ? -16.080 -8.058 9.245 1.00 88.12 75 LEU A O 1
ATOM 560 N N . GLY A 1 76 ? -16.551 -9.377 7.491 1.00 88.06 76 GLY A N 1
ATOM 561 C CA . GLY A 1 76 ? -16.361 -10.626 8.215 1.00 88.06 76 GLY A CA 1
ATOM 562 C C . GLY A 1 76 ? -14.922 -10.824 8.696 1.00 88.06 76 GLY A C 1
ATOM 563 O O . GLY A 1 76 ? -14.724 -11.356 9.789 1.00 88.06 76 GLY A O 1
ATOM 564 N N . ALA A 1 77 ? -13.928 -10.344 7.941 1.00 91.62 77 ALA A N 1
ATOM 565 C CA . ALA A 1 77 ? -12.513 -10.458 8.300 1.00 91.62 77 ALA A CA 1
ATOM 566 C C . ALA A 1 77 ? -12.114 -9.575 9.496 1.00 91.62 77 ALA A C 1
ATOM 568 O O . ALA A 1 77 ? -11.138 -9.887 10.174 1.00 91.62 77 ALA A O 1
ATOM 569 N N . LEU A 1 78 ? -12.881 -8.518 9.807 1.00 92.12 78 LEU A N 1
ATOM 570 C CA . LEU A 1 78 ? -12.677 -7.725 11.028 1.00 92.12 78 LEU A CA 1
ATOM 571 C C . LEU A 1 78 ? -13.031 -8.530 12.289 1.00 92.12 78 LEU A C 1
ATOM 573 O O . LEU A 1 78 ? -12.439 -8.320 13.345 1.00 92.12 78 LEU A O 1
ATOM 577 N N . THR A 1 79 ? -13.998 -9.445 12.184 1.00 89.88 79 THR A N 1
ATOM 578 C CA . THR A 1 79 ? -14.495 -10.249 13.315 1.00 89.88 79 THR A CA 1
ATOM 579 C C . THR A 1 79 ? -13.913 -11.657 13.378 1.00 89.88 79 THR A C 1
ATOM 581 O O . THR A 1 79 ? -13.924 -12.277 14.439 1.00 89.88 79 THR A O 1
ATOM 584 N N . ASP A 1 80 ? -13.413 -12.166 12.253 1.00 90.25 80 ASP A N 1
ATOM 585 C CA . ASP A 1 80 ? -12.853 -13.506 12.129 1.00 90.25 80 ASP A CA 1
ATOM 586 C C . ASP A 1 80 ? -11.485 -13.446 11.431 1.00 90.25 80 ASP A C 1
ATOM 588 O O . ASP A 1 80 ? -11.414 -13.392 10.198 1.00 90.25 80 ASP A O 1
ATOM 592 N N . PRO A 1 81 ? -10.381 -13.505 12.200 1.00 86.25 81 PRO A N 1
ATOM 593 C CA . PRO A 1 81 ? -9.031 -13.480 11.647 1.00 86.25 81 PRO A CA 1
ATOM 594 C C . PRO A 1 81 ? -8.756 -14.592 10.627 1.00 86.25 81 PRO A C 1
ATOM 596 O O . PRO A 1 81 ? -7.911 -14.413 9.749 1.00 86.25 81 PRO A O 1
ATOM 599 N N . SER A 1 82 ? -9.463 -15.730 10.701 1.00 88.62 82 SER A N 1
ATOM 600 C CA . SER A 1 82 ? -9.269 -16.838 9.756 1.00 88.62 82 SER A CA 1
ATOM 601 C C . SER A 1 82 ? -9.696 -16.483 8.329 1.00 88.62 82 SER A C 1
ATOM 603 O O . SER A 1 82 ? -9.166 -17.046 7.372 1.00 88.62 82 SER A O 1
ATOM 605 N N . ARG A 1 83 ? -10.567 -15.478 8.183 1.00 90.75 83 ARG A N 1
ATOM 606 C CA . ARG A 1 83 ? -11.048 -14.965 6.897 1.00 90.75 83 ARG A CA 1
ATOM 607 C C . ARG A 1 83 ? -10.140 -13.903 6.287 1.00 90.75 83 ARG A C 1
ATOM 609 O O . ARG A 1 83 ? -10.356 -13.499 5.151 1.00 90.75 83 ARG A O 1
ATOM 616 N N . SER A 1 84 ? -9.092 -13.465 6.988 1.00 88.75 84 SER A N 1
ATOM 617 C CA . SER A 1 84 ? -8.181 -12.431 6.475 1.00 88.75 84 SER A CA 1
ATOM 618 C C . SER A 1 84 ? -7.532 -12.826 5.141 1.00 88.75 84 SER A C 1
ATOM 620 O O . SER A 1 84 ? -7.327 -11.974 4.280 1.00 88.75 84 SER A O 1
ATOM 622 N N . ALA A 1 85 ? -7.248 -14.113 4.917 1.00 88.50 85 ALA A N 1
ATOM 623 C CA . ALA A 1 85 ? -6.701 -14.586 3.642 1.00 88.50 85 ALA A CA 1
ATOM 624 C C . ALA A 1 85 ? -7.713 -14.513 2.480 1.00 88.50 85 ALA A C 1
ATOM 626 O O . ALA A 1 85 ? -7.310 -14.358 1.329 1.00 88.50 85 ALA A O 1
ATOM 627 N N . GLU A 1 86 ? -9.017 -14.583 2.770 1.00 90.31 86 GLU A N 1
ATOM 628 C CA . GLU A 1 86 ? -10.091 -14.497 1.767 1.00 90.31 86 GLU A CA 1
ATOM 629 C C . GLU A 1 86 ? -10.163 -13.102 1.130 1.00 90.31 86 GLU A C 1
ATOM 631 O O . GLU A 1 86 ? -10.603 -12.972 -0.010 1.00 90.31 86 GLU A O 1
ATOM 636 N N . LEU A 1 87 ? -9.653 -12.067 1.812 1.00 89.88 87 LEU A N 1
ATOM 637 C CA . LEU A 1 87 ? -9.567 -10.697 1.288 1.00 89.88 87 LEU A CA 1
ATOM 638 C C . LEU A 1 87 ? -8.776 -10.617 -0.027 1.00 89.88 87 LEU A C 1
ATOM 640 O O . LEU A 1 87 ? -9.038 -9.760 -0.866 1.00 89.88 87 LEU A O 1
ATOM 644 N N . LEU A 1 88 ? -7.829 -11.535 -0.233 1.00 90.31 88 LEU A N 1
ATOM 645 C CA . LEU A 1 88 ? -7.011 -11.601 -1.444 1.00 90.31 88 LEU A CA 1
ATOM 646 C C . LEU A 1 88 ? -7.665 -12.435 -2.561 1.00 90.31 88 LEU A C 1
ATOM 648 O O . LEU A 1 88 ? -7.074 -12.604 -3.623 1.00 90.31 88 LEU A O 1
ATOM 652 N N . ALA A 1 89 ? -8.864 -12.980 -2.360 1.00 84.00 89 ALA A N 1
ATOM 653 C CA . ALA A 1 89 ? -9.569 -13.731 -3.398 1.00 84.00 89 ALA A CA 1
ATOM 654 C C . ALA A 1 89 ? -10.507 -12.854 -4.243 1.00 84.00 89 ALA A C 1
ATOM 656 O O . ALA A 1 89 ? -10.837 -13.244 -5.357 1.00 84.00 89 ALA A O 1
ATOM 657 N N . GLY A 1 90 ? -10.925 -11.689 -3.735 1.00 73.50 90 GLY A N 1
ATOM 658 C CA . GLY A 1 90 ? -11.891 -10.824 -4.416 1.00 73.50 90 GLY A CA 1
ATOM 659 C C . GLY A 1 90 ? -11.348 -10.185 -5.696 1.00 73.50 90 GLY A C 1
ATOM 660 O O . GLY A 1 90 ? -10.184 -9.776 -5.742 1.00 73.50 90 GLY A O 1
ATOM 661 N N . ASP A 1 91 ? -12.221 -10.074 -6.699 1.00 78.81 91 ASP A N 1
ATOM 662 C CA . ASP A 1 91 ? -11.945 -9.598 -8.057 1.00 78.81 91 ASP A CA 1
ATOM 663 C C . ASP A 1 91 ? -12.920 -8.507 -8.535 1.00 78.81 91 ASP A C 1
ATOM 665 O O . ASP A 1 91 ? -13.185 -8.387 -9.720 1.00 78.81 91 ASP A O 1
ATOM 669 N N . HIS A 1 92 ? -13.453 -7.689 -7.623 1.00 82.44 92 HIS A N 1
ATOM 670 C CA . HIS A 1 92 ? -14.444 -6.662 -7.975 1.00 82.44 92 HIS A CA 1
ATOM 671 C C . HIS A 1 92 ? -13.884 -5.503 -8.819 1.00 82.44 92 HIS A C 1
ATOM 673 O O . HIS A 1 92 ? -14.526 -5.054 -9.754 1.00 82.44 92 HIS A O 1
ATOM 679 N N . SER A 1 93 ? -12.732 -4.952 -8.432 1.00 86.06 93 SER A N 1
ATOM 680 C CA . SER A 1 93 ? -12.053 -3.829 -9.108 1.00 86.06 93 SER A CA 1
ATOM 681 C C . SER A 1 93 ? -10.611 -3.747 -8.613 1.00 86.06 93 SER A C 1
ATOM 683 O O . SER A 1 93 ? -10.300 -4.284 -7.538 1.00 86.06 93 SER A O 1
ATOM 685 N N . LEU A 1 94 ? -9.740 -3.045 -9.339 1.00 89.00 94 LEU A N 1
ATOM 686 C CA . LEU A 1 94 ? -8.375 -2.776 -8.880 1.00 89.00 94 LEU A CA 1
ATOM 687 C C . LEU A 1 94 ? -8.369 -1.937 -7.602 1.00 89.00 94 LEU A C 1
ATOM 689 O O . LEU A 1 94 ? -7.640 -2.256 -6.662 1.00 89.00 94 LEU A O 1
ATOM 693 N N . TRP A 1 95 ? -9.249 -0.938 -7.524 1.00 87.00 95 TRP A N 1
ATOM 694 C CA . TRP A 1 95 ? -9.453 -0.123 -6.326 1.00 87.00 95 TRP A CA 1
ATOM 695 C C . TRP A 1 95 ? -9.806 -0.968 -5.094 1.00 87.00 95 TRP A C 1
ATOM 697 O O . TRP A 1 95 ? -9.162 -0.866 -4.044 1.00 87.00 95 TRP A O 1
ATOM 707 N N . TYR A 1 96 ? -10.802 -1.855 -5.219 1.00 85.62 96 TYR A N 1
ATOM 708 C CA . TYR A 1 96 ? -11.176 -2.760 -4.131 1.00 85.62 96 TYR A CA 1
ATOM 709 C C . TYR A 1 96 ? -10.018 -3.684 -3.755 1.00 85.62 96 TYR A C 1
ATOM 711 O O . TYR A 1 96 ? -9.718 -3.859 -2.574 1.00 85.62 96 TYR A O 1
ATOM 719 N N . GLY A 1 97 ? -9.336 -4.245 -4.753 1.00 89.06 97 GLY A N 1
ATOM 720 C CA . GLY A 1 97 ? -8.200 -5.131 -4.546 1.00 89.06 97 GLY A CA 1
ATOM 721 C C . GLY A 1 97 ? -7.036 -4.479 -3.805 1.00 89.06 97 GLY A C 1
ATOM 722 O O . GLY A 1 97 ? -6.468 -5.111 -2.908 1.00 89.06 97 GLY A O 1
ATOM 723 N N . LEU A 1 98 ? -6.710 -3.223 -4.128 1.00 89.06 98 LEU A N 1
ATOM 724 C CA . LEU A 1 98 ? -5.695 -2.441 -3.420 1.00 89.06 98 LEU A CA 1
ATOM 725 C C . LEU A 1 98 ? -6.059 -2.326 -1.941 1.00 89.06 98 LEU A C 1
ATOM 727 O O . LEU A 1 98 ? -5.272 -2.680 -1.059 1.00 89.06 98 LEU A O 1
ATOM 731 N N . ALA A 1 99 ? -7.291 -1.905 -1.666 1.00 88.12 99 ALA A N 1
ATOM 732 C CA . ALA A 1 99 ? -7.733 -1.701 -0.302 1.00 88.12 99 ALA A CA 1
ATOM 733 C C . ALA A 1 99 ? -7.828 -3.004 0.501 1.00 88.12 99 ALA A C 1
ATOM 735 O O . ALA A 1 99 ? -7.468 -3.022 1.675 1.00 88.12 99 ALA A O 1
ATOM 736 N N . MET A 1 100 ? -8.253 -4.112 -0.112 1.00 91.00 100 MET A N 1
ATOM 737 C CA . MET A 1 100 ? -8.276 -5.420 0.552 1.00 91.00 100 MET A CA 1
ATOM 738 C C . MET A 1 100 ? -6.871 -5.946 0.849 1.00 91.00 100 MET A C 1
ATOM 740 O O . MET A 1 100 ? -6.659 -6.588 1.878 1.00 91.00 100 MET A O 1
ATOM 744 N N . THR A 1 101 ? -5.895 -5.625 -0.002 1.00 92.06 101 THR A N 1
ATOM 745 C CA . THR A 1 101 ? -4.478 -5.929 0.246 1.00 92.06 101 THR A CA 1
ATOM 746 C C . THR A 1 101 ? -3.967 -5.159 1.466 1.00 92.06 101 THR A C 1
ATOM 748 O O . THR A 1 101 ? -3.385 -5.753 2.378 1.00 92.06 101 THR A O 1
ATOM 751 N N . GLY A 1 102 ? -4.276 -3.862 1.545 1.00 90.50 102 GLY A N 1
ATOM 752 C CA . GLY A 1 102 ? -3.967 -3.037 2.712 1.00 90.50 102 GLY A CA 1
ATOM 753 C C . GLY A 1 102 ? -4.678 -3.501 3.989 1.00 90.50 102 GLY A C 1
ATOM 754 O O . GLY A 1 102 ? -4.042 -3.613 5.040 1.00 90.50 102 GLY A O 1
ATOM 755 N N . LEU A 1 103 ? -5.966 -3.861 3.904 1.00 91.69 103 LEU A N 1
ATOM 756 C CA . LEU A 1 103 ? -6.738 -4.406 5.028 1.00 91.69 103 LEU A CA 1
ATOM 757 C C . LEU A 1 103 ? -6.122 -5.708 5.542 1.00 91.69 103 LEU A C 1
ATOM 759 O O . LEU A 1 103 ? -5.960 -5.878 6.750 1.00 91.69 103 LEU A O 1
ATOM 763 N N . HIS A 1 104 ? -5.745 -6.609 4.632 1.00 93.56 104 HIS A N 1
ATOM 764 C CA . HIS A 1 104 ? -5.093 -7.869 4.968 1.00 93.56 104 HIS A CA 1
ATOM 765 C C . HIS A 1 10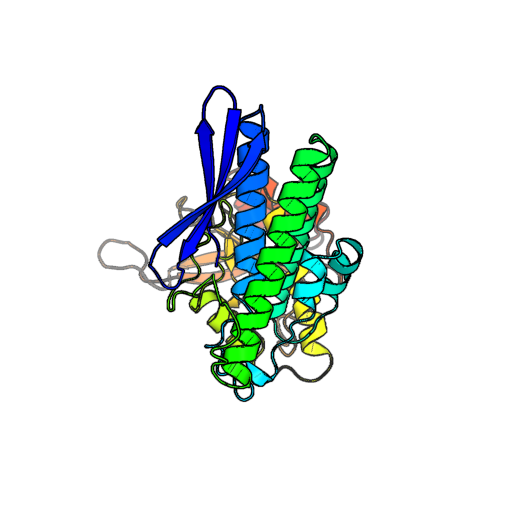4 ? -3.799 -7.638 5.764 1.00 93.56 104 HIS A C 1
ATOM 767 O O . HIS A 1 104 ? -3.626 -8.232 6.834 1.00 93.56 104 HIS A O 1
ATOM 773 N N . LYS A 1 105 ? -2.921 -6.732 5.300 1.00 92.25 105 LYS A N 1
ATOM 774 C CA . LYS A 1 105 ? -1.706 -6.345 6.041 1.00 92.25 105 LYS A CA 1
ATOM 775 C C . LYS A 1 105 ? -2.057 -5.762 7.406 1.00 92.25 105 LYS A C 1
ATOM 777 O O . LYS A 1 105 ? -1.516 -6.214 8.410 1.00 92.25 105 LYS A O 1
ATOM 782 N N . ALA A 1 106 ? -2.964 -4.789 7.456 1.00 92.44 106 ALA A N 1
ATOM 783 C CA . ALA A 1 106 ? -3.308 -4.087 8.688 1.00 92.44 106 ALA A CA 1
ATOM 784 C C . ALA A 1 106 ? -3.867 -5.037 9.762 1.00 92.44 106 ALA A C 1
ATOM 786 O O . ALA A 1 106 ? -3.458 -4.970 10.920 1.00 92.44 106 ALA A O 1
ATOM 787 N N . LEU A 1 107 ? -4.736 -5.979 9.375 1.00 95.19 107 LEU A N 1
ATOM 788 C CA . LEU A 1 107 ? -5.251 -7.017 10.273 1.00 95.19 107 LEU A CA 1
ATOM 789 C C . LEU A 1 107 ? -4.146 -7.968 10.749 1.00 95.19 107 LEU A C 1
ATOM 791 O O . LEU A 1 107 ? -4.122 -8.342 11.922 1.00 95.19 107 LEU A O 1
ATOM 795 N N . ARG A 1 108 ? -3.218 -8.353 9.865 1.00 94.06 108 ARG A N 1
ATOM 796 C CA . ARG A 1 108 ? -2.080 -9.212 10.221 1.00 94.06 108 ARG A CA 1
ATOM 797 C C . ARG A 1 108 ? -1.137 -8.519 11.207 1.00 94.06 108 ARG A C 1
ATOM 799 O O . ARG A 1 108 ? -0.750 -9.132 12.200 1.00 94.06 108 ARG A O 1
ATOM 806 N N . ASP A 1 109 ? -0.792 -7.260 10.953 1.00 92.94 109 ASP A N 1
ATOM 807 C CA . ASP A 1 109 ? 0.071 -6.468 11.831 1.00 92.94 109 ASP A CA 1
ATOM 808 C C . ASP A 1 109 ? -0.601 -6.263 13.198 1.00 92.94 109 ASP A C 1
ATOM 810 O O . ASP A 1 109 ? 0.029 -6.464 14.237 1.00 92.94 109 ASP A O 1
ATOM 814 N N . LEU A 1 110 ? -1.908 -5.965 13.215 1.00 95.06 110 LEU A N 1
ATOM 815 C CA . LEU A 1 110 ? -2.684 -5.886 14.452 1.00 95.06 110 LEU A CA 1
ATOM 816 C C . LEU A 1 110 ? -2.646 -7.214 15.214 1.00 95.06 110 LEU A C 1
ATOM 818 O O . LEU A 1 110 ? -2.360 -7.224 16.408 1.00 95.06 110 LEU A O 1
ATOM 822 N N . GLN A 1 111 ? -2.879 -8.341 14.538 1.00 95.06 111 GLN A N 1
ATOM 823 C CA . GLN A 1 111 ? -2.836 -9.663 15.162 1.00 95.06 111 GLN A CA 1
ATOM 824 C C . GLN A 1 111 ? -1.459 -9.971 15.764 1.00 95.06 111 GLN A C 1
ATOM 826 O O . GLN A 1 111 ? -1.388 -10.549 16.848 1.00 95.06 111 GLN A O 1
ATOM 831 N N . GLN A 1 112 ? -0.373 -9.576 15.094 1.00 94.19 112 GLN A N 1
ATOM 832 C CA . GLN A 1 112 ? 0.981 -9.733 15.619 1.00 94.19 112 GLN A CA 1
ATOM 833 C C . GLN A 1 112 ? 1.152 -8.956 16.927 1.00 94.19 112 GLN A C 1
ATOM 835 O O . GLN A 1 112 ? 1.594 -9.538 17.914 1.00 94.19 112 GLN A O 1
ATOM 840 N N . VAL A 1 113 ? 0.721 -7.692 16.968 1.00 94.31 113 VAL A N 1
ATOM 841 C CA . VAL A 1 113 ? 0.749 -6.883 18.197 1.00 94.31 113 VAL A CA 1
ATOM 842 C C . VAL A 1 113 ? -0.116 -7.518 19.289 1.00 94.31 113 VAL A C 1
ATOM 844 O O . VAL A 1 113 ? 0.296 -7.593 20.444 1.00 94.31 113 VAL A O 1
ATOM 847 N N . LEU A 1 114 ? -1.304 -8.022 18.942 1.00 94.62 114 LEU A N 1
ATOM 848 C CA . LEU A 1 114 ? -2.231 -8.617 19.906 1.00 94.62 114 LEU A CA 1
ATOM 849 C C . LEU A 1 114 ? -1.744 -9.941 20.514 1.00 94.62 114 LEU A C 1
ATOM 851 O O . LEU A 1 114 ? -2.202 -10.305 21.598 1.00 94.62 114 LEU A O 1
ATOM 855 N N . ASN A 1 115 ? -0.814 -10.645 19.868 1.00 94.31 115 ASN A N 1
ATOM 856 C CA . ASN A 1 115 ? -0.222 -11.863 20.424 1.00 94.31 115 ASN A CA 1
ATOM 857 C C . ASN A 1 115 ? 0.684 -11.583 21.637 1.00 94.31 115 ASN A C 1
ATOM 859 O O . ASN A 1 115 ? 0.858 -12.465 22.478 1.00 94.31 115 ASN A O 1
ATOM 863 N N . ASP A 1 116 ? 1.212 -10.360 21.747 1.00 93.44 116 ASP A N 1
ATOM 864 C CA . ASP A 1 116 ? 2.180 -9.972 22.778 1.00 93.44 116 ASP A CA 1
ATOM 865 C C . ASP A 1 116 ? 1.552 -9.179 23.941 1.00 93.44 116 ASP A C 1
ATOM 867 O O . ASP A 1 116 ? 2.217 -8.894 24.941 1.00 93.44 116 ASP A O 1
ATOM 871 N N . VAL A 1 117 ? 0.262 -8.826 23.853 1.00 94.44 117 VAL A N 1
ATOM 872 C CA . VAL A 1 117 ? -0.433 -8.044 24.892 1.00 94.44 117 VAL A CA 1
ATOM 873 C C . VAL A 1 117 ? -1.212 -8.919 25.880 1.00 94.44 117 VAL A C 1
ATOM 875 O O . VAL A 1 117 ? -1.624 -10.036 25.564 1.00 94.44 117 VAL A O 1
ATOM 878 N N . PRO A 1 118 ? -1.501 -8.413 27.097 1.00 95.38 118 PRO A N 1
ATOM 879 C CA . PRO A 1 118 ? -2.355 -9.119 28.043 1.00 95.38 118 PRO A CA 1
ATOM 880 C C . PRO A 1 118 ? -3.754 -9.416 27.467 1.00 95.38 118 PRO A C 1
ATOM 882 O O . PRO A 1 118 ? -4.335 -8.543 26.815 1.00 95.38 118 PRO A O 1
ATOM 885 N N . PRO A 1 119 ? -4.375 -10.567 27.801 1.00 96.19 119 PRO A N 1
ATOM 886 C CA . PRO A 1 119 ? -5.680 -10.955 27.259 1.00 96.19 119 PRO A CA 1
ATOM 887 C C . PRO A 1 119 ? -6.787 -9.890 27.356 1.00 96.19 119 PRO A C 1
ATOM 889 O O . PRO A 1 119 ? -7.535 -9.742 26.393 1.00 96.19 119 PRO A O 1
ATOM 892 N N . PRO A 1 120 ? -6.909 -9.094 28.443 1.00 96.56 120 PRO A N 1
ATOM 893 C CA . PRO A 1 120 ? -7.916 -8.033 28.503 1.00 96.56 120 PRO A CA 1
ATOM 894 C C . PRO A 1 120 ? -7.764 -6.965 27.412 1.00 96.56 120 PRO A C 1
ATOM 896 O O . PRO A 1 120 ? -8.765 -6.424 26.951 1.00 96.56 120 PRO A O 1
ATOM 899 N N . VAL A 1 121 ? -6.529 -6.666 26.991 1.00 96.50 121 VAL A N 1
ATOM 900 C CA . VAL A 1 121 ? -6.252 -5.703 25.917 1.00 96.50 121 VAL A CA 1
ATOM 901 C C . VAL A 1 121 ? -6.701 -6.286 24.581 1.00 96.50 121 VAL A C 1
ATOM 903 O O . VAL A 1 121 ? -7.446 -5.626 23.863 1.00 96.50 121 VAL A O 1
ATOM 906 N N . ALA A 1 122 ? -6.325 -7.535 24.292 1.00 96.19 122 ALA A N 1
ATOM 907 C CA . ALA A 1 122 ? -6.724 -8.222 23.065 1.00 96.19 122 ALA A CA 1
ATOM 908 C C . ALA A 1 122 ? -8.250 -8.370 22.942 1.00 96.19 122 ALA A C 1
ATOM 910 O O . ALA A 1 122 ? -8.811 -8.096 21.882 1.00 96.19 122 ALA A O 1
ATOM 911 N N . ILE A 1 123 ? -8.937 -8.718 24.037 1.00 96.62 123 ILE A N 1
ATOM 912 C CA . ILE A 1 123 ? -10.406 -8.802 24.081 1.00 96.62 123 ILE A CA 1
ATOM 913 C C . ILE A 1 123 ? -11.040 -7.440 23.773 1.00 96.62 123 ILE A C 1
ATOM 915 O O . ILE A 1 123 ? -11.973 -7.371 22.977 1.00 96.62 123 ILE A O 1
ATOM 919 N N . ALA A 1 124 ? -10.536 -6.359 24.376 1.00 97.12 124 ALA A N 1
ATOM 920 C CA . ALA A 1 124 ? -11.074 -5.018 24.161 1.00 97.12 124 ALA A CA 1
ATOM 921 C C . ALA A 1 124 ? -10.884 -4.534 22.714 1.00 97.12 124 ALA A C 1
ATOM 923 O O . ALA A 1 124 ? -11.810 -3.982 22.128 1.00 97.12 124 ALA A O 1
ATOM 924 N N . VAL A 1 125 ? -9.715 -4.787 22.120 1.00 96.44 125 VAL A N 1
ATOM 925 C CA . VAL A 1 125 ? -9.445 -4.445 20.714 1.00 96.44 125 VAL A CA 1
ATOM 926 C C . VAL A 1 125 ? -10.315 -5.273 19.764 1.00 96.44 125 VAL A C 1
ATOM 928 O O . VAL A 1 125 ? -10.886 -4.728 18.828 1.00 96.44 125 VAL A O 1
ATOM 931 N N . THR A 1 126 ? -10.496 -6.568 20.034 1.00 95.81 126 THR A N 1
ATOM 932 C CA . THR A 1 126 ? -11.379 -7.430 19.228 1.00 95.81 126 THR A CA 1
ATOM 933 C C . THR A 1 126 ? -12.837 -6.959 19.294 1.00 95.81 126 THR A C 1
ATOM 935 O O . THR A 1 126 ? -13.520 -6.906 18.275 1.00 95.81 126 THR A O 1
ATOM 938 N N . ALA A 1 127 ? -13.314 -6.560 20.478 1.00 96.06 127 ALA A N 1
ATOM 939 C CA . ALA A 1 127 ? -14.658 -6.006 20.643 1.00 96.06 127 ALA A CA 1
ATOM 940 C C . ALA A 1 127 ? -14.844 -4.671 19.893 1.00 96.06 127 ALA A C 1
ATOM 942 O O . ALA A 1 127 ? -15.928 -4.393 19.378 1.00 96.06 127 ALA A O 1
ATOM 943 N N . GLU A 1 128 ? -13.791 -3.857 19.799 1.00 95.62 128 GLU A N 1
ATOM 944 C CA . GLU A 1 128 ? -13.804 -2.641 18.984 1.00 95.62 128 GLU A CA 1
ATOM 945 C C . GLU A 1 128 ? -13.891 -2.957 17.486 1.00 95.62 128 GLU A C 1
ATOM 947 O O . GLU A 1 128 ? -14.710 -2.350 16.802 1.00 95.62 128 GLU A O 1
ATOM 952 N N . LEU A 1 129 ? -13.137 -3.942 16.979 1.00 95.06 129 LEU A N 1
ATOM 953 C CA . LEU A 1 129 ? -13.248 -4.383 15.579 1.00 95.06 129 LEU A CA 1
ATOM 954 C C . LEU A 1 129 ? -14.653 -4.894 15.246 1.00 95.06 129 LEU A C 1
ATOM 956 O O . LEU A 1 129 ? -15.188 -4.579 14.184 1.00 95.06 129 LEU A O 1
ATOM 960 N N . GLN A 1 130 ? -15.272 -5.636 16.168 1.00 94.25 130 GLN A N 1
ATOM 961 C CA . GLN A 1 130 ? -16.661 -6.064 16.024 1.00 94.25 130 GLN A CA 1
ATOM 962 C C . GLN A 1 130 ? -17.616 -4.867 15.971 1.00 94.25 130 GLN A C 1
ATOM 964 O O . GLN A 1 130 ? -18.489 -4.816 15.107 1.00 94.25 130 GLN A O 1
ATOM 969 N N . THR A 1 131 ? -17.422 -3.881 16.850 1.00 91.62 131 THR A N 1
ATOM 970 C CA . THR A 1 131 ? -18.221 -2.648 16.845 1.00 91.62 131 THR A CA 1
ATOM 971 C C . THR A 1 131 ? -18.059 -1.892 15.527 1.00 91.62 131 THR A C 1
ATOM 973 O O . THR A 1 131 ? -19.053 -1.451 14.955 1.00 91.62 131 THR A O 1
ATOM 976 N N . GLU A 1 132 ? -16.834 -1.755 15.015 1.00 89.31 132 GLU A N 1
ATOM 977 C CA . GLU A 1 132 ? -16.569 -1.116 13.722 1.00 89.31 132 GLU A CA 1
ATOM 978 C C . GLU A 1 132 ? -17.296 -1.867 12.594 1.00 89.31 132 GLU A C 1
ATOM 980 O O . GLU A 1 132 ? -18.073 -1.251 11.869 1.00 89.31 132 GLU A O 1
ATOM 985 N N . ALA A 1 133 ? -17.149 -3.193 12.500 1.00 90.19 133 ALA A N 1
ATOM 986 C CA . ALA A 1 133 ? -17.816 -4.009 11.483 1.00 90.19 133 ALA A CA 1
ATOM 987 C C . ALA A 1 133 ? -19.351 -3.881 11.524 1.00 90.19 133 ALA A C 1
ATOM 989 O O . ALA A 1 133 ? -19.985 -3.669 10.489 1.00 90.19 133 ALA A O 1
ATOM 990 N N . GLU A 1 134 ? -19.951 -3.950 12.717 1.00 88.88 134 GLU A N 1
ATOM 991 C CA . GLU A 1 134 ? -21.395 -3.785 12.915 1.00 88.88 134 GLU A CA 1
ATOM 992 C C . GLU A 1 134 ? -21.870 -2.386 12.497 1.00 88.88 134 GLU A C 1
ATOM 994 O O . GLU A 1 134 ? -22.881 -2.252 11.806 1.00 88.88 134 GLU A O 1
ATOM 999 N N . GLN A 1 135 ? -21.143 -1.329 12.877 1.00 85.62 135 GLN A N 1
ATOM 1000 C CA . GLN A 1 135 ? -21.509 0.043 12.515 1.00 85.62 135 GLN A CA 1
ATOM 1001 C C . GLN A 1 135 ? -21.339 0.309 11.014 1.00 85.62 135 GLN A C 1
ATOM 1003 O O . GLN A 1 135 ? -22.168 1.016 10.440 1.00 85.62 135 GLN A O 1
ATOM 1008 N N . ILE A 1 136 ? -20.319 -0.268 10.365 1.00 82.50 136 ILE A N 1
ATOM 1009 C CA . ILE A 1 136 ? -20.169 -0.192 8.906 1.00 82.50 136 ILE A CA 1
ATOM 1010 C C . ILE A 1 136 ? -21.357 -0.882 8.228 1.00 82.50 136 ILE A C 1
ATOM 1012 O O . ILE A 1 136 ? -22.033 -0.265 7.405 1.00 82.50 136 ILE A O 1
ATOM 1016 N N . ALA A 1 137 ? -21.669 -2.119 8.620 1.00 83.31 137 ALA A N 1
ATOM 1017 C CA . ALA A 1 137 ? -22.774 -2.881 8.044 1.00 83.31 137 ALA A CA 1
ATOM 1018 C C . ALA A 1 137 ? -24.126 -2.160 8.193 1.00 83.31 137 ALA A C 1
ATOM 1020 O O . ALA A 1 137 ? -24.914 -2.127 7.249 1.00 83.31 137 ALA A O 1
ATOM 1021 N N . LEU A 1 138 ? -24.383 -1.534 9.347 1.00 81.25 138 LEU A N 1
ATOM 1022 C CA . LEU A 1 138 ? -25.601 -0.754 9.580 1.00 81.25 138 LEU A CA 1
ATOM 1023 C C . LEU A 1 138 ? -25.717 0.460 8.652 1.00 81.25 138 LEU A C 1
ATOM 1025 O O . LEU A 1 138 ? -26.793 0.706 8.114 1.00 81.25 138 LEU A O 1
ATOM 1029 N N . VAL A 1 139 ? -24.629 1.209 8.451 1.00 76.69 139 VAL A N 1
ATOM 1030 C CA . VAL A 1 139 ? -24.620 2.387 7.564 1.00 76.69 139 VAL A CA 1
ATOM 1031 C C . VAL A 1 139 ? -24.859 1.989 6.107 1.00 76.69 139 VAL A C 1
ATOM 1033 O O . VAL A 1 139 ? -25.590 2.686 5.397 1.00 76.69 139 VAL A O 1
ATOM 1036 N N . LEU A 1 140 ? -24.270 0.870 5.674 1.00 76.81 140 LEU A N 1
ATOM 1037 C CA . LEU A 1 140 ? -24.485 0.317 4.337 1.00 76.81 140 LEU A CA 1
ATOM 1038 C C . LEU A 1 140 ? -25.935 -0.149 4.151 1.00 76.81 140 LEU A C 1
ATOM 1040 O O . LEU A 1 140 ? -26.549 0.143 3.125 1.00 76.81 140 LEU A O 1
ATOM 1044 N N . ASP A 1 141 ? -26.513 -0.810 5.158 1.00 77.94 141 ASP A N 1
ATOM 1045 C CA . ASP A 1 141 ? -27.908 -1.256 5.121 1.00 77.94 141 ASP A CA 1
ATOM 1046 C C . ASP A 1 141 ? -28.901 -0.084 5.098 1.00 77.94 141 ASP A C 1
ATOM 1048 O O . ASP A 1 141 ? -29.854 -0.110 4.321 1.00 77.94 141 ASP A O 1
ATOM 1052 N N . GLU A 1 142 ? -28.665 0.972 5.887 1.00 75.19 142 GLU A N 1
ATOM 1053 C CA . GLU A 1 142 ? -29.496 2.183 5.863 1.00 75.19 142 GLU A CA 1
ATOM 1054 C C . GLU A 1 142 ? -29.429 2.923 4.526 1.00 75.19 142 GLU A C 1
ATOM 1056 O O . GLU A 1 142 ? -30.441 3.463 4.081 1.00 75.19 142 GLU A O 1
ATOM 1061 N N . HIS A 1 143 ? -28.269 2.950 3.860 1.00 70.56 143 HIS A N 1
ATOM 1062 C CA . HIS A 1 143 ? -28.209 3.489 2.501 1.00 70.56 143 HIS A CA 1
ATOM 1063 C C . HIS A 1 143 ? -29.045 2.634 1.544 1.00 70.56 143 HIS A C 1
ATOM 1065 O O . HIS A 1 143 ? -29.824 3.199 0.774 1.00 70.56 143 HIS A O 1
ATOM 1071 N N . LYS A 1 144 ? -28.949 1.297 1.646 1.00 71.25 144 LYS A N 1
ATOM 1072 C CA . LYS A 1 144 ? -29.661 0.333 0.783 1.00 71.25 144 LYS A CA 1
ATOM 1073 C C . LYS A 1 144 ? -31.170 0.358 0.932 1.00 71.25 144 LYS A C 1
ATOM 1075 O O . LYS A 1 144 ? -31.893 0.312 -0.062 1.00 71.25 144 LYS A O 1
ATOM 1080 N N . HIS A 1 145 ? -31.649 0.411 2.165 1.00 72.75 145 HIS A N 1
ATOM 1081 C CA . HIS A 1 145 ? -33.056 0.181 2.483 1.00 72.75 145 HIS A CA 1
ATOM 1082 C C . HIS A 1 145 ? -33.755 1.412 3.074 1.00 72.75 145 HIS A C 1
ATOM 1084 O O . HIS A 1 145 ? -34.962 1.375 3.321 1.00 72.75 145 HIS A O 1
ATOM 1090 N N . GLY A 1 146 ? -33.029 2.519 3.245 1.00 65.19 146 GLY A N 1
ATOM 1091 C CA . GLY A 1 146 ? -33.511 3.728 3.898 1.00 65.19 146 GLY A CA 1
ATOM 1092 C C . GLY A 1 146 ? -33.337 3.696 5.420 1.00 65.19 146 GLY A C 1
ATOM 1093 O O . GLY A 1 146 ? -33.050 2.670 6.031 1.00 65.19 146 GLY A O 1
ATOM 1094 N N . PHE A 1 147 ? -33.523 4.863 6.037 1.00 68.44 147 PHE A N 1
ATOM 1095 C CA . PHE A 1 147 ? -33.342 5.071 7.475 1.00 68.44 147 PHE A CA 1
ATOM 1096 C C . PHE A 1 147 ? -34.352 4.273 8.322 1.00 68.44 147 PHE A C 1
ATOM 1098 O O . PHE A 1 147 ? -35.565 4.424 8.144 1.00 68.44 147 PHE A O 1
ATOM 1105 N N . ASP A 1 148 ? -33.859 3.497 9.296 1.00 68.50 148 ASP A N 1
ATOM 1106 C CA . ASP A 1 148 ? -34.679 2.807 10.301 1.00 68.50 148 ASP A CA 1
ATOM 1107 C C . ASP A 1 148 ? -34.546 3.503 11.672 1.00 68.50 148 ASP A C 1
ATOM 1109 O O . ASP A 1 148 ? -33.520 3.364 12.339 1.00 68.50 148 ASP A O 1
ATOM 1113 N N . PRO A 1 149 ? -35.585 4.208 12.161 1.00 61.03 149 PRO A N 1
ATOM 1114 C CA . PRO A 1 149 ? -35.527 4.940 13.427 1.00 61.03 149 PRO A CA 1
ATOM 1115 C C . PRO A 1 149 ? -35.336 4.050 14.665 1.00 61.03 149 PRO A C 1
ATOM 1117 O O . PRO A 1 149 ? -35.056 4.576 15.743 1.00 61.03 149 PRO A O 1
ATOM 1120 N N . ASN A 1 150 ? -35.510 2.728 14.549 1.00 65.44 150 ASN A N 1
ATOM 1121 C CA . ASN A 1 150 ? -35.278 1.793 15.651 1.00 65.44 150 ASN A CA 1
ATOM 1122 C C . ASN A 1 150 ? -33.825 1.313 15.734 1.00 65.44 150 ASN A C 1
ATOM 1124 O O . ASN A 1 150 ? -33.463 0.643 16.704 1.00 65.44 150 ASN A O 1
ATOM 1128 N N . ARG A 1 151 ? -32.990 1.639 14.742 1.00 64.56 151 ARG A N 1
ATOM 1129 C CA . ARG A 1 151 ? -31.572 1.289 14.732 1.00 64.56 151 ARG A CA 1
ATOM 1130 C C . ARG A 1 151 ? -30.748 2.462 15.233 1.00 64.56 151 ARG A C 1
ATOM 1132 O O . ARG A 1 151 ? -30.876 3.594 14.778 1.00 64.56 151 ARG A O 1
ATOM 1139 N N . SER A 1 152 ? -29.885 2.197 16.208 1.00 62.41 152 SER A N 1
ATOM 1140 C CA . SER A 1 152 ? -28.976 3.209 16.735 1.00 62.41 152 SER A CA 1
ATOM 1141 C C . SER A 1 152 ? -27.682 3.218 15.926 1.00 62.41 152 SER A C 1
ATOM 1143 O O . SER A 1 152 ? -26.722 2.532 16.287 1.00 62.41 152 SER A O 1
ATOM 1145 N N . ILE A 1 153 ? -27.627 4.012 14.855 1.00 59.44 153 ILE A N 1
ATOM 1146 C CA . ILE A 1 153 ? -26.336 4.373 14.263 1.00 59.44 153 ILE A CA 1
ATOM 1147 C C . ILE A 1 153 ? -25.628 5.342 15.200 1.00 59.44 153 ILE A C 1
ATOM 1149 O O . ILE A 1 153 ? -26.075 6.465 15.447 1.00 59.44 153 ILE A O 1
ATOM 1153 N N . THR A 1 154 ? -24.500 4.889 15.734 1.00 61.56 154 THR A N 1
ATOM 1154 C CA . THR A 1 154 ? -23.665 5.684 16.641 1.00 61.56 154 THR A CA 1
ATOM 1155 C C . THR A 1 154 ? -22.525 6.380 15.907 1.00 61.56 154 THR A C 1
ATOM 1157 O O . THR A 1 154 ? -22.072 7.426 16.372 1.00 61.56 154 THR A O 1
ATOM 1160 N N . ARG A 1 155 ? -22.110 5.853 14.744 1.00 69.00 155 ARG A N 1
ATOM 1161 C CA . ARG A 1 155 ? -21.014 6.377 13.918 1.00 69.00 155 ARG A CA 1
ATOM 1162 C C . ARG A 1 155 ? -21.548 6.928 12.589 1.00 69.00 155 ARG A C 1
ATOM 1164 O O . ARG A 1 155 ? -22.004 6.189 11.727 1.00 69.00 155 ARG A O 1
ATOM 1171 N N . GLN A 1 156 ? -21.485 8.244 12.421 1.00 65.25 156 GLN A N 1
ATOM 1172 C CA . GLN A 1 156 ? -21.750 8.960 11.175 1.00 65.25 156 GLN A CA 1
ATOM 1173 C C . GLN A 1 156 ? -20.488 9.043 10.318 1.00 65.25 156 GLN A C 1
ATOM 1175 O O . GLN A 1 156 ? -19.391 9.310 10.813 1.00 65.25 156 GLN A O 1
ATOM 1180 N N . TRP A 1 157 ? -20.666 8.889 9.011 1.00 63.44 157 TRP A N 1
ATOM 1181 C CA . TRP A 1 157 ? -19.586 8.954 8.037 1.00 63.44 157 TRP A CA 1
ATOM 1182 C C . TRP A 1 157 ? -19.507 10.355 7.443 1.00 63.44 157 TRP A C 1
ATOM 1184 O O . TRP A 1 157 ? -20.518 10.938 7.048 1.00 63.44 157 TRP A O 1
ATOM 1194 N N . ILE A 1 158 ? -18.302 10.921 7.435 1.00 52.16 158 ILE A N 1
ATOM 1195 C CA . ILE A 1 158 ? -18.053 12.234 6.845 1.00 52.16 158 ILE A CA 1
ATOM 1196 C C . ILE A 1 158 ? -17.827 12.035 5.346 1.00 52.16 158 ILE A C 1
ATOM 1198 O O . ILE A 1 158 ? -17.058 11.170 4.942 1.00 52.16 158 ILE A O 1
ATOM 1202 N N . ARG A 1 159 ? -18.531 12.836 4.544 1.00 51.31 159 ARG A N 1
ATOM 1203 C CA . ARG A 1 159 ? -18.350 12.934 3.093 1.00 51.31 159 ARG A CA 1
ATOM 1204 C C . ARG A 1 159 ? -17.126 13.811 2.803 1.00 51.31 159 ARG A C 1
ATOM 1206 O O . ARG A 1 159 ? -16.971 14.834 3.471 1.00 51.31 159 ARG A O 1
ATOM 1213 N N . ASN A 1 160 ? -16.341 13.437 1.792 1.00 45.47 160 ASN A N 1
ATOM 1214 C CA . ASN A 1 160 ? -15.175 14.158 1.249 1.00 45.47 160 ASN A CA 1
ATOM 1215 C C . ASN A 1 160 ? -13.872 14.021 2.054 1.00 45.47 160 ASN A C 1
ATOM 1217 O O . ASN A 1 160 ? -13.333 15.011 2.546 1.00 45.47 160 ASN A O 1
ATOM 1221 N N . GLY A 1 161 ? -13.349 12.799 2.150 1.00 45.94 161 GLY A N 1
ATOM 1222 C CA . GLY A 1 161 ? -11.943 12.600 2.490 1.00 45.94 161 GLY A CA 1
ATOM 1223 C C . GLY A 1 161 ? -11.679 11.277 3.196 1.00 45.94 161 GLY A C 1
ATOM 1224 O O . GLY A 1 161 ? -12.006 11.145 4.377 1.00 45.94 161 GLY A O 1
ATOM 1225 N N . PRO A 1 162 ? -11.040 10.307 2.540 1.00 47.19 162 PRO A N 1
ATOM 1226 C CA . PRO A 1 162 ? -10.094 9.462 3.242 1.00 47.19 162 PRO A CA 1
ATOM 1227 C C . PRO A 1 162 ? -8.860 10.312 3.577 1.00 47.19 162 PRO A C 1
ATOM 1229 O O . PRO A 1 162 ? -8.160 10.777 2.689 1.00 47.19 162 PRO A O 1
ATOM 1232 N N . TYR A 1 163 ? -8.603 10.549 4.861 1.00 51.62 163 TYR A N 1
ATOM 1233 C CA . TYR A 1 163 ? -7.283 10.997 5.314 1.00 51.62 163 TYR A CA 1
ATOM 1234 C C . TYR A 1 163 ? -6.804 10.024 6.379 1.00 51.62 163 TYR A C 1
ATOM 1236 O O . TYR A 1 163 ? -6.832 10.304 7.577 1.00 51.62 163 TYR A O 1
ATOM 1244 N N . VAL A 1 164 ? -6.408 8.844 5.920 1.00 49.38 164 VAL A N 1
ATOM 1245 C CA . VAL A 1 164 ? -5.262 8.188 6.531 1.00 49.38 164 VAL A CA 1
ATOM 1246 C C . VAL A 1 164 ? -4.111 8.545 5.616 1.00 49.38 164 VAL A C 1
ATOM 1248 O O . VAL A 1 164 ? -4.052 8.043 4.504 1.00 49.38 164 VAL A O 1
ATOM 1251 N N . VAL A 1 165 ? -3.279 9.481 6.068 1.00 47.53 165 VAL A N 1
ATOM 1252 C CA . VAL A 1 165 ? -1.925 9.614 5.535 1.00 47.53 165 VAL A CA 1
ATOM 1253 C C . VAL A 1 165 ? -1.251 8.326 5.976 1.00 47.53 165 VAL A C 1
ATOM 1255 O O . VAL A 1 165 ? -1.109 8.107 7.184 1.00 47.53 165 VAL A O 1
ATOM 1258 N N . SER A 1 166 ? -0.979 7.408 5.051 1.00 48.72 166 SER A N 1
ATOM 1259 C CA . SER A 1 166 ? -0.049 6.337 5.384 1.00 48.72 166 SER A CA 1
ATOM 1260 C C . SER A 1 166 ? 1.272 7.006 5.740 1.00 48.72 166 SER A C 1
ATOM 1262 O O . SER A 1 166 ? 1.811 7.772 4.950 1.00 48.72 166 SER A O 1
ATOM 1264 N N . ASP A 1 167 ? 1.791 6.746 6.938 1.00 46.53 167 ASP A N 1
ATOM 1265 C CA . ASP A 1 167 ? 3.222 6.928 7.154 1.00 46.53 167 ASP A CA 1
ATOM 1266 C C . ASP A 1 167 ? 3.905 5.864 6.273 1.00 46.53 167 ASP A C 1
ATOM 1268 O O . ASP A 1 167 ? 3.918 4.681 6.623 1.00 46.53 167 ASP A O 1
ATOM 1272 N N . GLY A 1 168 ? 4.367 6.269 5.087 1.00 52.41 168 GLY A N 1
ATOM 1273 C CA . GLY A 1 168 ? 5.071 5.426 4.116 1.00 52.41 168 GLY A CA 1
ATOM 1274 C C . GLY A 1 168 ? 4.573 5.575 2.675 1.00 52.41 168 GLY A C 1
ATOM 1275 O O . GLY A 1 168 ? 3.448 6.006 2.436 1.00 52.41 168 GLY A O 1
ATOM 1276 N N . ASP A 1 169 ? 5.409 5.144 1.731 1.00 58.78 169 ASP A N 1
ATOM 1277 C CA . ASP A 1 169 ? 5.300 5.388 0.279 1.00 58.78 169 ASP A CA 1
ATOM 1278 C C . ASP A 1 169 ? 4.239 4.526 -0.436 1.00 58.78 169 ASP A C 1
ATOM 1280 O O . ASP A 1 169 ? 4.274 4.320 -1.651 1.00 58.78 169 ASP A O 1
ATOM 1284 N N . LEU A 1 170 ? 3.278 3.980 0.317 1.00 69.50 170 LEU A N 1
ATOM 1285 C CA . LEU A 1 170 ? 2.111 3.320 -0.263 1.00 69.50 170 LEU A CA 1
ATOM 1286 C C . LEU A 1 170 ? 1.150 4.381 -0.818 1.00 69.50 170 LEU A C 1
ATOM 1288 O O . LEU A 1 170 ? 0.955 5.412 -0.176 1.00 69.50 170 LEU A O 1
ATOM 1292 N N . PRO A 1 171 ? 0.502 4.124 -1.970 1.00 66.50 171 PRO A N 1
ATOM 1293 C CA . PRO A 1 171 ? -0.399 5.090 -2.573 1.00 66.50 171 PRO A CA 1
ATOM 1294 C C . PRO A 1 171 ? -1.550 5.398 -1.618 1.00 66.50 171 PRO A C 1
ATOM 1296 O O . PRO A 1 171 ? -2.277 4.496 -1.181 1.00 66.50 171 PRO A O 1
ATOM 1299 N N . ASP A 1 172 ? -1.730 6.685 -1.325 1.00 72.75 172 ASP A N 1
ATOM 1300 C CA . ASP A 1 172 ? -2.865 7.159 -0.547 1.00 72.75 172 ASP A CA 1
ATOM 1301 C C . ASP A 1 172 ? -4.163 6.695 -1.220 1.00 72.75 172 ASP A C 1
ATOM 1303 O O . ASP A 1 172 ? -4.328 6.780 -2.441 1.00 72.75 172 ASP A O 1
ATOM 1307 N N . LEU A 1 173 ? -5.132 6.232 -0.432 1.00 75.31 173 LEU A N 1
ATOM 1308 C CA . LEU A 1 173 ? -6.441 5.861 -0.960 1.00 75.31 173 LEU A CA 1
ATOM 1309 C C . LEU A 1 173 ? -7.264 7.114 -1.276 1.00 75.31 173 LEU A C 1
ATOM 1311 O O . LEU A 1 173 ? -8.194 7.418 -0.543 1.00 75.31 173 LEU A O 1
ATOM 1315 N N . THR A 1 174 ? -6.951 7.838 -2.348 1.00 76.25 174 THR A N 1
ATOM 1316 C CA . THR A 1 174 ? -7.645 9.078 -2.740 1.00 76.25 174 THR A CA 1
ATOM 1317 C C . THR A 1 174 ? -8.573 8.889 -3.940 1.00 76.25 174 THR A C 1
ATOM 1319 O O . THR A 1 174 ? -8.478 7.899 -4.662 1.00 76.25 174 THR A O 1
ATOM 1322 N N . ASP A 1 175 ? -9.435 9.879 -4.202 1.00 75.88 175 ASP A N 1
ATOM 1323 C CA . ASP A 1 175 ? -10.233 9.934 -5.438 1.00 75.88 175 ASP A CA 1
ATOM 1324 C C . ASP A 1 175 ? -9.347 9.980 -6.698 1.00 75.88 175 ASP A C 1
ATOM 1326 O O . ASP A 1 175 ? -9.760 9.511 -7.755 1.00 75.88 175 ASP A O 1
ATOM 1330 N N . HIS A 1 176 ? -8.127 10.518 -6.588 1.00 80.25 176 HIS A N 1
ATOM 1331 C CA . HIS A 1 176 ? -7.162 10.531 -7.684 1.00 80.25 176 HIS A CA 1
ATOM 1332 C C . HIS A 1 176 ? -6.626 9.123 -7.961 1.00 80.25 176 HIS A C 1
ATOM 1334 O O . HIS A 1 176 ? -6.810 8.628 -9.066 1.00 80.25 176 HIS A O 1
ATOM 1340 N N . THR A 1 177 ? -6.076 8.450 -6.944 1.00 81.38 177 THR A N 1
ATOM 1341 C CA . THR A 1 177 ? -5.603 7.054 -7.023 1.00 81.38 177 THR A CA 1
ATOM 1342 C C . THR A 1 177 ? -6.697 6.122 -7.531 1.00 81.38 177 THR A C 1
ATOM 1344 O O . THR A 1 177 ? -6.452 5.221 -8.328 1.00 81.38 177 THR A O 1
ATOM 1347 N N . ARG A 1 178 ? -7.934 6.353 -7.085 1.00 81.69 178 ARG A N 1
ATOM 1348 C CA . ARG A 1 178 ? -9.105 5.656 -7.601 1.00 81.69 178 ARG A CA 1
ATOM 1349 C C . ARG A 1 178 ? -9.274 5.886 -9.102 1.00 81.69 178 ARG A C 1
ATOM 1351 O O . ARG A 1 178 ? -9.351 4.908 -9.827 1.00 81.69 178 ARG A O 1
ATOM 1358 N N . GLY A 1 179 ? -9.341 7.142 -9.551 1.00 82.31 179 GLY A N 1
ATOM 1359 C CA . GLY A 1 179 ? -9.517 7.469 -10.969 1.00 82.31 179 GLY A CA 1
ATOM 1360 C C . GLY A 1 179 ? -8.432 6.850 -11.852 1.00 82.31 179 GLY A C 1
ATOM 1361 O O . GLY A 1 179 ? -8.739 6.304 -12.901 1.00 82.31 179 GLY A O 1
ATOM 1362 N N . GLU A 1 180 ? -7.185 6.840 -11.383 1.00 88.50 180 GLU A N 1
ATOM 1363 C CA . GLU A 1 180 ? -6.085 6.184 -12.090 1.00 88.50 180 GLU A CA 1
ATOM 1364 C C . GLU A 1 180 ? -6.272 4.667 -12.229 1.00 88.50 180 GLU A C 1
ATOM 1366 O O . GLU A 1 180 ? -5.987 4.105 -13.283 1.00 88.50 180 GLU A O 1
ATOM 1371 N N . LEU A 1 181 ? -6.746 3.987 -11.180 1.00 89.12 181 LEU A N 1
ATOM 1372 C CA . LEU A 1 181 ? -7.022 2.550 -11.239 1.00 89.12 181 LEU A CA 1
ATOM 1373 C C . LEU A 1 181 ? -8.271 2.236 -12.071 1.00 89.12 181 LEU A C 1
ATOM 1375 O O . LEU A 1 181 ? -8.275 1.216 -12.756 1.00 89.12 181 LEU A O 1
ATOM 1379 N N . ASP A 1 182 ? -9.282 3.108 -12.028 1.00 86.19 182 ASP A N 1
ATOM 1380 C CA . ASP A 1 182 ? -10.485 3.035 -12.863 1.00 86.19 182 ASP A CA 1
ATOM 1381 C C . ASP A 1 182 ? -10.098 3.159 -14.361 1.00 86.19 182 ASP A C 1
ATOM 1383 O O . ASP A 1 182 ? -10.590 2.403 -15.197 1.00 86.19 182 ASP A O 1
ATOM 1387 N N . ASP A 1 183 ? -9.150 4.042 -14.701 1.00 88.50 183 ASP A N 1
ATOM 1388 C CA . ASP A 1 183 ? -8.616 4.184 -16.065 1.00 88.50 183 ASP A CA 1
ATOM 1389 C C . ASP A 1 183 ? -7.786 2.960 -16.503 1.00 88.50 183 ASP A C 1
ATOM 1391 O O . ASP A 1 183 ? -7.821 2.570 -17.670 1.00 88.50 183 ASP A O 1
ATOM 1395 N N . VAL A 1 184 ? -7.038 2.335 -15.583 1.00 90.25 184 VAL A N 1
ATOM 1396 C CA . VAL A 1 184 ? -6.268 1.111 -15.873 1.00 90.25 184 VAL A CA 1
ATOM 1397 C C . VAL A 1 184 ? -7.184 -0.091 -16.098 1.00 90.25 184 VAL A C 1
ATOM 1399 O O . VAL A 1 184 ? -6.875 -0.930 -16.942 1.00 90.25 184 VAL A O 1
ATOM 1402 N N . GLU A 1 185 ? -8.270 -0.213 -15.329 1.00 89.50 185 GLU A N 1
ATOM 1403 C CA . GLU A 1 185 ? -9.213 -1.333 -15.445 1.00 89.50 185 GLU A CA 1
ATOM 1404 C C . GLU A 1 185 ? -10.204 -1.186 -16.609 1.00 89.50 185 GLU A C 1
ATOM 1406 O O . GLU A 1 185 ? -10.865 -2.169 -16.965 1.00 89.50 185 GLU A O 1
ATOM 1411 N N . ASP A 1 186 ? -10.301 0.002 -17.219 1.00 87.12 186 ASP A N 1
ATOM 1412 C CA . ASP A 1 186 ? -11.219 0.259 -18.327 1.00 87.12 186 ASP A CA 1
ATOM 1413 C C . ASP A 1 186 ? -10.976 -0.709 -19.496 1.00 87.12 186 ASP A C 1
ATOM 1415 O O . ASP A 1 186 ? -9.878 -0.849 -20.040 1.00 87.12 186 ASP A O 1
ATOM 1419 N N . GLY A 1 187 ? -12.038 -1.410 -19.890 1.00 81.00 187 GLY A N 1
ATOM 1420 C CA . GLY A 1 187 ? -11.994 -2.392 -20.971 1.00 81.00 187 GLY A CA 1
ATOM 1421 C C . GLY A 1 187 ? -11.394 -3.758 -20.612 1.00 81.00 187 GLY A C 1
ATOM 1422 O O . GLY A 1 187 ? -11.209 -4.569 -21.521 1.00 81.00 187 GLY A O 1
ATOM 1423 N N . PHE A 1 188 ? -11.121 -4.062 -19.336 1.00 88.25 188 PHE A N 1
ATOM 1424 C CA . PHE A 1 188 ? -10.770 -5.429 -18.934 1.00 88.25 188 PHE A CA 1
ATOM 1425 C C . PHE A 1 188 ? -11.943 -6.405 -19.147 1.00 88.25 188 PHE A C 1
ATOM 1427 O O . PHE A 1 188 ? -13.071 -6.181 -18.714 1.00 88.25 188 PHE A O 1
ATOM 1434 N N . GLU A 1 189 ? -11.658 -7.544 -19.778 1.00 80.12 189 GLU A N 1
ATOM 1435 C CA . GLU A 1 189 ? -12.588 -8.636 -20.060 1.00 80.12 189 GLU A CA 1
ATOM 1436 C C . GLU A 1 189 ? -12.120 -9.958 -19.422 1.00 80.12 189 GLU A C 1
ATOM 1438 O O . GLU A 1 189 ? -10.946 -10.334 -19.479 1.00 80.12 189 GLU A O 1
ATOM 1443 N N . GLY A 1 190 ? -13.058 -10.729 -18.862 1.00 78.50 190 GLY A N 1
ATOM 1444 C CA . GLY A 1 190 ? -12.782 -12.067 -18.322 1.00 78.50 190 GLY A CA 1
ATOM 1445 C C . GLY A 1 190 ? -11.717 -12.065 -17.216 1.00 78.50 190 GLY A C 1
ATOM 1446 O O . GLY A 1 190 ? -11.775 -11.262 -16.292 1.00 78.50 190 GLY A O 1
ATOM 1447 N N . ASP A 1 191 ? -10.726 -12.956 -17.316 1.00 87.62 191 ASP A N 1
ATOM 1448 C CA . ASP A 1 191 ? -9.694 -13.167 -16.283 1.00 87.62 191 ASP A CA 1
ATOM 1449 C C . ASP A 1 191 ? -8.641 -12.035 -16.200 1.00 87.62 191 ASP A C 1
ATOM 1451 O O . ASP A 1 191 ? -7.699 -12.114 -15.404 1.00 87.62 191 ASP A O 1
ATOM 1455 N N . GLN A 1 192 ? -8.749 -10.993 -17.033 1.00 90.94 192 GLN A N 1
ATOM 1456 C CA . GLN A 1 192 ? -7.782 -9.890 -17.088 1.00 90.94 192 GLN A CA 1
ATOM 1457 C C . GLN A 1 192 ? -7.696 -9.131 -15.760 1.00 90.94 192 GLN A C 1
ATOM 1459 O O . GLN A 1 192 ? -6.595 -8.884 -15.265 1.00 90.94 192 GLN A O 1
ATOM 1464 N N . LEU A 1 193 ? -8.837 -8.852 -15.128 1.00 89.31 193 LEU A N 1
ATOM 1465 C CA . LEU A 1 193 ? -8.877 -8.179 -13.830 1.00 89.31 193 LEU A CA 1
ATOM 1466 C C . LEU A 1 193 ? -8.160 -8.993 -12.746 1.00 89.31 193 LEU A C 1
ATOM 1468 O O . LEU A 1 193 ? -7.353 -8.453 -11.990 1.00 89.31 193 LEU A O 1
ATOM 1472 N N . SER A 1 194 ? -8.365 -10.311 -12.712 1.00 89.56 194 SER A N 1
ATOM 1473 C CA . SER A 1 194 ? -7.673 -11.189 -11.764 1.00 89.56 194 SER A CA 1
ATOM 1474 C C . SER A 1 194 ? -6.152 -11.163 -11.959 1.00 89.56 194 SER A C 1
ATOM 1476 O O . SER A 1 194 ? -5.407 -11.165 -10.979 1.00 89.56 194 SER A O 1
ATOM 1478 N N . GLN A 1 195 ? -5.670 -11.101 -13.205 1.00 91.00 195 GLN A N 1
ATOM 1479 C CA . GLN A 1 195 ? -4.236 -10.987 -13.502 1.00 91.00 195 GLN A CA 1
ATOM 1480 C C . GLN A 1 195 ? -3.669 -9.635 -13.058 1.00 91.00 195 GLN A C 1
ATOM 1482 O O . GLN A 1 195 ? -2.629 -9.593 -12.398 1.00 91.00 195 GLN A O 1
ATOM 1487 N N . ALA A 1 196 ? -4.369 -8.540 -13.357 1.00 92.69 196 ALA A N 1
ATOM 1488 C CA . ALA A 1 196 ? -3.965 -7.207 -12.928 1.00 92.69 196 ALA A CA 1
ATOM 1489 C C . ALA A 1 196 ? -3.949 -7.078 -11.395 1.00 92.69 196 ALA A C 1
ATOM 1491 O O . ALA A 1 196 ? -3.026 -6.487 -10.843 1.00 92.69 196 ALA A O 1
ATOM 1492 N N . LEU A 1 197 ? -4.883 -7.716 -10.684 1.00 92.00 197 LEU A N 1
ATOM 1493 C CA . LEU A 1 197 ? -4.895 -7.770 -9.219 1.00 92.00 197 LEU A CA 1
ATOM 1494 C C . LEU A 1 197 ? -3.698 -8.517 -8.627 1.00 92.00 197 LEU A C 1
ATOM 1496 O O . LEU A 1 197 ? -3.159 -8.103 -7.600 1.00 92.00 197 LEU A O 1
ATOM 1500 N N . VAL A 1 198 ? -3.263 -9.612 -9.256 1.00 92.56 198 VAL A N 1
ATOM 1501 C CA . VAL A 1 198 ? -2.024 -10.299 -8.859 1.00 92.56 198 VAL A CA 1
ATOM 1502 C C . VAL A 1 198 ? -0.832 -9.358 -9.021 1.00 92.56 198 VAL A C 1
ATOM 1504 O O . VAL A 1 198 ? -0.019 -9.246 -8.104 1.00 92.56 198 VAL A O 1
ATOM 1507 N N . SER A 1 199 ? -0.763 -8.639 -10.142 1.00 93.81 199 SER A N 1
ATOM 1508 C CA . SER A 1 199 ? 0.287 -7.654 -10.393 1.00 93.81 199 SER A CA 1
ATOM 1509 C C . SER A 1 199 ? 0.290 -6.510 -9.378 1.00 93.81 199 SER A C 1
ATOM 1511 O O . SER A 1 199 ? 1.325 -6.210 -8.787 1.00 93.81 199 SER A O 1
ATOM 1513 N N . LEU A 1 200 ? -0.879 -5.925 -9.118 1.00 93.56 200 LEU A N 1
ATOM 1514 C CA . LEU A 1 200 ? -1.092 -4.852 -8.147 1.00 93.56 200 LEU A CA 1
ATOM 1515 C C . LEU A 1 200 ? -0.598 -5.252 -6.750 1.00 93.56 200 LEU A C 1
ATOM 1517 O O . LEU A 1 200 ? 0.092 -4.492 -6.079 1.00 93.56 200 LEU A O 1
ATOM 1521 N N . ARG A 1 201 ? -0.911 -6.478 -6.320 1.00 92.88 201 ARG A N 1
ATOM 1522 C CA . ARG A 1 201 ? -0.474 -7.016 -5.023 1.00 92.88 201 ARG A CA 1
ATOM 1523 C C . ARG A 1 201 ? 1.033 -7.206 -4.946 1.00 92.88 201 ARG A C 1
ATOM 1525 O O . ARG A 1 201 ? 1.599 -7.027 -3.873 1.00 92.88 201 ARG A O 1
ATOM 1532 N N . LEU A 1 202 ? 1.677 -7.588 -6.048 1.00 93.88 202 LEU A N 1
ATOM 1533 C CA . LEU A 1 202 ? 3.133 -7.703 -6.105 1.00 93.88 202 LEU A CA 1
ATOM 1534 C C . LEU A 1 202 ? 3.798 -6.327 -6.010 1.00 93.88 202 LEU A C 1
ATOM 1536 O O . LEU A 1 202 ? 4.717 -6.187 -5.211 1.00 93.88 202 LEU A O 1
ATOM 1540 N N . LEU A 1 203 ? 3.302 -5.318 -6.741 1.00 94.56 203 LEU A N 1
ATOM 1541 C CA . LEU A 1 203 ? 3.771 -3.928 -6.612 1.00 94.56 203 LEU A CA 1
ATOM 1542 C C . LEU A 1 203 ? 3.642 -3.453 -5.163 1.00 94.56 203 LEU A C 1
ATOM 1544 O O . LEU A 1 203 ? 4.630 -3.050 -4.559 1.00 94.56 203 LEU A O 1
ATOM 1548 N N . TRP A 1 204 ? 2.463 -3.646 -4.568 1.00 92.88 204 TRP A N 1
ATOM 1549 C CA . TRP A 1 204 ? 2.219 -3.318 -3.167 1.00 92.88 204 TRP A CA 1
ATOM 1550 C C . TRP A 1 204 ? 3.218 -4.001 -2.225 1.00 92.88 204 TRP A C 1
ATOM 1552 O O . TRP A 1 204 ? 3.739 -3.364 -1.318 1.00 92.88 204 TRP A O 1
ATOM 1562 N N . GLN A 1 205 ? 3.525 -5.287 -2.438 1.00 92.88 205 GLN A N 1
ATOM 1563 C CA . GLN A 1 205 ? 4.476 -6.019 -1.593 1.00 92.88 205 GLN A CA 1
ATOM 1564 C C . GLN A 1 205 ? 5.916 -5.532 -1.758 1.00 92.88 205 GLN A C 1
ATOM 1566 O O . GLN A 1 205 ? 6.684 -5.635 -0.806 1.00 92.88 205 GLN A O 1
ATOM 1571 N N . ILE A 1 206 ? 6.298 -5.045 -2.940 1.00 94.12 206 ILE A N 1
ATOM 1572 C CA . ILE A 1 206 ? 7.621 -4.458 -3.169 1.00 94.12 206 ILE A CA 1
ATOM 1573 C C . ILE A 1 206 ? 7.707 -3.122 -2.422 1.00 94.12 206 ILE A C 1
ATOM 1575 O O . ILE A 1 206 ? 8.617 -2.946 -1.615 1.00 94.12 206 ILE A O 1
ATOM 1579 N N . THR A 1 207 ? 6.729 -2.231 -2.612 1.00 90.94 207 THR A N 1
ATOM 1580 C CA . THR A 1 207 ? 6.682 -0.913 -1.957 1.00 90.94 207 THR A CA 1
ATOM 1581 C C . THR A 1 207 ? 6.553 -1.017 -0.434 1.00 90.94 207 THR A C 1
ATOM 1583 O O . THR A 1 207 ? 7.232 -0.314 0.293 1.00 90.94 207 THR A O 1
ATOM 1586 N N . ASP A 1 208 ? 5.765 -1.953 0.096 1.00 89.25 208 ASP A N 1
ATOM 1587 C CA . ASP A 1 208 ? 5.635 -2.151 1.552 1.00 89.25 208 ASP A CA 1
ATOM 1588 C C . ASP A 1 208 ? 6.934 -2.640 2.225 1.00 89.25 208 ASP A C 1
ATOM 1590 O O . ASP A 1 208 ? 7.076 -2.583 3.448 1.00 89.25 208 ASP A O 1
ATOM 1594 N N . ARG A 1 209 ? 7.866 -3.197 1.443 1.00 91.44 209 ARG A N 1
ATOM 1595 C CA . ARG A 1 209 ? 9.093 -3.835 1.941 1.00 91.44 209 ARG A CA 1
ATOM 1596 C C . ARG A 1 209 ? 10.366 -3.069 1.609 1.00 91.44 209 ARG A C 1
ATOM 1598 O O . ARG A 1 209 ? 11.400 -3.399 2.192 1.00 91.44 209 ARG A O 1
ATOM 1605 N N . THR A 1 210 ? 10.307 -2.126 0.674 1.00 89.69 210 THR A N 1
ATOM 1606 C CA . THR A 1 210 ? 11.438 -1.258 0.343 1.00 89.69 210 THR A CA 1
ATOM 1607 C C . THR A 1 210 ? 11.716 -0.310 1.503 1.00 89.69 210 THR A C 1
ATOM 1609 O O . THR A 1 210 ? 10.802 0.091 2.220 1.00 89.69 210 THR A O 1
ATOM 1612 N N . VAL A 1 211 ? 12.989 0.017 1.722 1.00 86.50 211 VAL A N 1
ATOM 1613 C CA . VAL A 1 211 ? 13.378 1.094 2.654 1.00 86.50 211 VAL A CA 1
ATOM 1614 C C . VAL A 1 211 ? 13.821 2.355 1.914 1.00 86.50 211 VAL A C 1
ATOM 1616 O O . VAL A 1 211 ? 14.278 3.301 2.548 1.00 86.50 211 VAL A O 1
ATOM 1619 N N . ASN A 1 212 ? 13.742 2.328 0.582 1.00 85.19 212 ASN A N 1
ATOM 1620 C CA . ASN A 1 212 ? 14.003 3.455 -0.298 1.00 85.19 212 ASN A CA 1
ATOM 1621 C C . ASN A 1 212 ? 12.754 4.343 -0.378 1.00 85.19 212 ASN A C 1
ATOM 1623 O O . ASN A 1 212 ? 11.791 3.961 -1.037 1.00 85.19 212 ASN A O 1
ATOM 1627 N N . ASP A 1 213 ? 12.813 5.496 0.283 1.00 83.81 213 ASP A N 1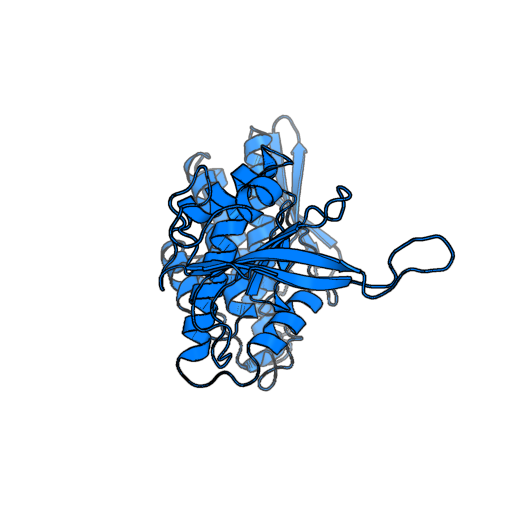
ATOM 1628 C CA . ASP A 1 213 ? 11.767 6.523 0.355 1.00 83.81 213 ASP A CA 1
ATOM 1629 C C . ASP A 1 213 ? 11.654 7.385 -0.912 1.00 83.81 213 ASP A C 1
ATOM 1631 O O . ASP A 1 213 ? 10.691 8.120 -1.083 1.00 83.81 213 ASP A O 1
ATOM 1635 N N . GLU A 1 214 ? 12.611 7.267 -1.831 1.00 86.62 214 GLU A N 1
ATOM 1636 C CA . GLU A 1 214 ? 12.583 7.928 -3.142 1.00 86.62 214 GLU A CA 1
ATOM 1637 C C . GLU A 1 214 ? 11.947 7.026 -4.223 1.00 86.62 214 GLU A C 1
ATOM 1639 O O . GLU A 1 214 ? 11.889 7.389 -5.399 1.00 86.62 214 GLU A O 1
ATOM 1644 N N . ALA A 1 215 ? 11.543 5.799 -3.868 1.00 89.31 215 ALA A N 1
ATOM 1645 C CA . ALA A 1 215 ? 10.849 4.895 -4.778 1.00 89.31 215 ALA A CA 1
ATOM 1646 C C . ALA A 1 215 ? 9.332 5.109 -4.679 1.00 89.31 215 ALA A C 1
ATOM 1648 O O . ALA A 1 215 ? 8.702 4.732 -3.693 1.00 89.31 215 ALA A O 1
ATOM 1649 N N . GLU A 1 216 ? 8.731 5.646 -5.734 1.00 88.81 216 GLU A N 1
ATOM 1650 C CA . GLU A 1 216 ? 7.316 6.003 -5.779 1.00 88.81 216 GLU A CA 1
ATOM 1651 C C . GLU A 1 216 ? 6.504 4.990 -6.589 1.00 88.81 216 GLU A C 1
ATOM 1653 O O . GLU A 1 216 ? 6.925 4.502 -7.642 1.00 88.81 216 GLU A O 1
ATOM 1658 N N . TRP A 1 217 ? 5.298 4.668 -6.122 1.00 90.81 217 TRP A N 1
ATOM 1659 C CA . TRP A 1 217 ? 4.359 3.866 -6.902 1.00 90.81 217 TRP A CA 1
ATOM 1660 C C . TRP A 1 217 ? 3.514 4.766 -7.811 1.00 90.81 217 TRP A C 1
ATOM 1662 O O . TRP A 1 217 ? 2.638 5.491 -7.352 1.00 90.81 217 TRP A O 1
ATOM 1672 N N . GLU A 1 218 ? 3.706 4.630 -9.123 1.00 90.50 218 GLU A N 1
ATOM 1673 C CA . GLU A 1 218 ? 2.824 5.195 -10.146 1.00 90.50 218 GLU A CA 1
ATOM 1674 C C . GLU A 1 218 ? 1.609 4.276 -10.392 1.00 90.50 218 GLU A C 1
ATOM 1676 O O . GLU A 1 218 ? 1.690 3.272 -11.115 1.00 90.50 218 GLU A O 1
ATOM 1681 N N . THR A 1 219 ? 0.462 4.585 -9.780 1.00 87.19 219 THR A N 1
ATOM 1682 C CA . THR A 1 219 ? -0.743 3.739 -9.859 1.00 87.19 219 THR A CA 1
ATOM 1683 C C . THR A 1 219 ? -1.355 3.685 -11.257 1.00 87.19 219 THR A C 1
ATOM 1685 O O . THR A 1 219 ? -1.623 2.582 -11.740 1.00 87.19 219 THR A O 1
ATOM 1688 N N . SER A 1 220 ? -1.459 4.817 -11.961 1.00 87.19 220 SER A N 1
ATOM 1689 C CA . SER A 1 220 ? -1.919 4.891 -13.366 1.00 87.19 220 SER A CA 1
ATOM 1690 C C . SER A 1 220 ? -1.071 4.077 -14.340 1.00 87.19 220 SER A C 1
ATOM 1692 O O . SER A 1 220 ? -1.534 3.674 -15.408 1.00 87.19 220 SER A O 1
ATOM 1694 N N . ARG A 1 221 ? 0.185 3.811 -13.982 1.00 88.25 221 ARG A N 1
ATOM 1695 C CA . ARG A 1 221 ? 1.104 3.021 -14.793 1.00 88.25 221 ARG A CA 1
ATOM 1696 C C . ARG A 1 221 ? 1.355 1.640 -14.227 1.00 88.25 221 ARG A C 1
ATOM 1698 O O . ARG A 1 221 ? 2.104 0.911 -14.857 1.00 88.25 221 ARG A O 1
ATOM 1705 N N . MET A 1 222 ? 0.750 1.204 -13.122 1.00 93.12 222 MET A N 1
ATOM 1706 C CA . MET A 1 222 ? 1.035 -0.124 -12.553 1.00 93.12 222 MET A CA 1
ATOM 1707 C C . MET A 1 222 ? 2.556 -0.389 -12.470 1.00 93.12 222 MET A C 1
ATOM 1709 O O . MET A 1 222 ? 3.061 -1.404 -12.974 1.00 93.12 222 MET A O 1
ATOM 1713 N N . SER A 1 223 ? 3.299 0.574 -11.923 1.00 95.06 223 SER A N 1
ATOM 1714 C CA . SER A 1 223 ? 4.762 0.545 -11.874 1.00 95.06 223 SER A CA 1
ATOM 1715 C C . SER A 1 223 ? 5.317 1.224 -10.628 1.00 95.06 223 SER A C 1
ATOM 1717 O O . SER A 1 223 ? 4.664 2.072 -10.033 1.00 95.06 223 SER A O 1
ATOM 1719 N N . ILE A 1 224 ? 6.539 0.856 -10.249 1.00 95.25 224 ILE A N 1
ATOM 1720 C CA . ILE A 1 224 ? 7.329 1.572 -9.240 1.00 95.25 224 ILE A CA 1
ATOM 1721 C C . ILE A 1 224 ? 8.445 2.307 -9.969 1.00 95.25 224 ILE A C 1
ATOM 1723 O O . ILE A 1 224 ? 9.158 1.688 -10.763 1.00 95.25 224 ILE A O 1
ATOM 1727 N N . MET A 1 225 ? 8.589 3.596 -9.700 1.00 93.38 225 MET A N 1
ATOM 1728 C CA . MET A 1 225 ? 9.624 4.452 -10.254 1.00 93.38 225 MET A CA 1
ATOM 1729 C C . MET A 1 225 ? 10.615 4.845 -9.160 1.00 93.38 225 MET A C 1
ATOM 1731 O O . MET A 1 225 ? 10.228 5.113 -8.032 1.00 93.38 225 MET A O 1
ATOM 1735 N N . TYR A 1 226 ? 11.897 4.880 -9.496 1.00 92.38 226 TYR A N 1
ATOM 1736 C CA . TYR A 1 226 ? 12.923 5.550 -8.703 1.00 92.38 226 TYR A CA 1
ATOM 1737 C C . TYR A 1 226 ? 13.600 6.574 -9.608 1.00 92.38 226 TYR A C 1
ATOM 1739 O O . TYR A 1 226 ? 14.165 6.192 -10.639 1.00 92.38 226 TYR A O 1
ATOM 1747 N N . ASP A 1 227 ? 13.513 7.851 -9.245 1.00 86.50 227 ASP A N 1
ATOM 1748 C CA . ASP A 1 227 ? 13.924 8.962 -10.100 1.00 86.50 227 ASP A CA 1
ATOM 1749 C C . ASP A 1 227 ? 15.071 9.770 -9.477 1.00 86.50 227 ASP A C 1
ATOM 1751 O O . ASP A 1 227 ? 14.955 10.320 -8.384 1.00 86.50 227 ASP A O 1
ATOM 1755 N N . GLU A 1 228 ? 16.194 9.874 -10.192 1.00 79.06 228 GLU A N 1
ATOM 1756 C CA . GLU A 1 228 ? 17.332 10.696 -9.774 1.00 79.06 228 GLU A CA 1
ATOM 1757 C C . GLU A 1 228 ? 17.247 12.146 -10.304 1.00 79.06 228 GLU A C 1
ATOM 1759 O O . GLU A 1 228 ? 18.164 12.943 -10.076 1.00 79.06 228 GLU A O 1
ATOM 1764 N N . MET A 1 229 ? 16.172 12.535 -11.003 1.00 68.94 229 MET A N 1
ATOM 1765 C CA . MET A 1 229 ? 16.025 13.868 -11.604 1.00 68.94 229 MET A CA 1
ATOM 1766 C C . MET A 1 229 ? 16.100 14.990 -10.567 1.00 68.94 229 MET A C 1
ATOM 1768 O O . MET A 1 229 ? 16.785 15.995 -10.777 1.00 68.94 229 MET A O 1
ATOM 1772 N N . MET A 1 230 ? 15.487 14.795 -9.396 1.00 63.19 230 MET A N 1
ATOM 1773 C CA . MET A 1 230 ? 15.569 15.742 -8.273 1.00 63.19 230 MET A CA 1
ATOM 1774 C C . MET A 1 230 ? 16.998 15.888 -7.719 1.00 63.19 230 MET A C 1
ATOM 1776 O O . MET A 1 230 ? 17.303 16.850 -7.012 1.00 63.19 230 MET A O 1
ATOM 1780 N N . MET A 1 231 ? 17.897 14.973 -8.093 1.00 64.06 231 MET A N 1
ATOM 1781 C CA . MET A 1 231 ? 19.326 14.978 -7.773 1.00 64.06 231 MET A CA 1
ATOM 1782 C C . MET A 1 231 ? 20.188 15.539 -8.920 1.00 64.06 231 MET A C 1
ATOM 1784 O O . MET A 1 231 ? 21.418 15.479 -8.853 1.00 64.06 231 MET A O 1
ATOM 1788 N N . GLY A 1 232 ? 19.567 16.106 -9.963 1.00 64.94 232 GLY A N 1
ATOM 1789 C CA . GLY A 1 232 ? 20.251 16.694 -11.118 1.00 64.94 232 GLY A CA 1
ATOM 1790 C C . GLY A 1 232 ? 20.893 15.659 -12.042 1.00 64.94 232 GLY A C 1
ATOM 1791 O O . GLY A 1 232 ? 21.924 15.948 -12.655 1.00 64.94 232 GLY A O 1
ATOM 1792 N N . ARG A 1 233 ? 20.330 14.449 -12.092 1.00 74.12 233 ARG A N 1
ATOM 1793 C CA . ARG A 1 233 ? 20.804 13.334 -12.917 1.00 74.12 233 ARG A CA 1
ATOM 1794 C C . ARG A 1 233 ? 19.763 12.975 -13.969 1.00 74.12 233 ARG A C 1
ATOM 1796 O O . ARG A 1 233 ? 18.582 13.268 -13.822 1.00 74.12 233 ARG A O 1
ATOM 1803 N N . ASP A 1 234 ? 20.228 12.322 -15.028 1.00 85.50 234 ASP A N 1
ATOM 1804 C CA . ASP A 1 234 ? 19.398 12.088 -16.206 1.00 85.50 234 ASP A CA 1
ATOM 1805 C C . ASP A 1 234 ? 18.700 10.719 -16.196 1.00 85.50 234 ASP A C 1
ATOM 1807 O O . ASP A 1 234 ? 17.964 10.446 -17.131 1.00 85.50 234 ASP A O 1
ATOM 1811 N N . PHE A 1 235 ? 18.952 9.822 -15.235 1.00 91.56 235 PHE A N 1
ATOM 1812 C CA . PHE A 1 235 ? 18.424 8.452 -15.283 1.00 91.56 235 PHE A CA 1
ATOM 1813 C C . PHE A 1 235 ? 17.339 8.204 -14.242 1.00 91.56 235 PHE A C 1
ATOM 1815 O O . PHE A 1 235 ? 17.411 8.702 -13.122 1.00 91.56 235 PHE A O 1
ATOM 1822 N N . PHE A 1 236 ? 16.392 7.344 -14.598 1.00 93.06 236 PHE A N 1
ATOM 1823 C CA . PHE A 1 236 ? 15.411 6.787 -13.677 1.00 93.06 236 PHE A CA 1
ATOM 1824 C C . PHE A 1 236 ? 15.252 5.286 -13.929 1.00 93.06 236 PHE A C 1
ATOM 1826 O O . PHE A 1 236 ? 15.614 4.761 -14.988 1.00 93.06 236 PHE A O 1
ATOM 1833 N N . LEU A 1 237 ? 14.742 4.581 -12.925 1.00 95.62 237 LEU A N 1
ATOM 1834 C CA . LEU A 1 237 ? 14.454 3.155 -12.981 1.00 95.62 237 LEU A CA 1
ATOM 1835 C C . LEU A 1 237 ? 12.955 2.931 -12.870 1.00 95.62 237 LEU A C 1
ATOM 1837 O O . LEU A 1 237 ? 12.302 3.522 -12.015 1.00 95.62 237 LEU A O 1
ATOM 1841 N N . LEU A 1 238 ? 12.430 2.023 -13.690 1.00 95.81 238 LEU A N 1
ATOM 1842 C CA . LEU A 1 238 ? 11.023 1.650 -13.677 1.00 95.81 238 LEU A CA 1
ATOM 1843 C C . LEU A 1 238 ? 10.868 0.136 -13.521 1.00 95.81 238 LEU A C 1
ATOM 1845 O O . LEU A 1 238 ? 11.352 -0.645 -14.341 1.00 95.81 238 LEU A O 1
ATOM 1849 N N . ILE A 1 239 ? 10.140 -0.292 -12.491 1.00 96.94 239 ILE A N 1
ATOM 1850 C CA . ILE A 1 239 ? 9.664 -1.668 -12.327 1.00 96.94 239 ILE A CA 1
ATOM 1851 C C . ILE A 1 239 ? 8.219 -1.708 -12.813 1.00 96.94 239 ILE A C 1
ATOM 1853 O O . ILE A 1 239 ? 7.308 -1.271 -12.115 1.00 96.94 239 ILE A O 1
ATOM 1857 N N . SER A 1 240 ? 8.002 -2.229 -14.016 1.00 95.75 240 SER A N 1
ATOM 1858 C CA . SER A 1 240 ? 6.688 -2.257 -14.661 1.00 95.75 240 SER A CA 1
ATOM 1859 C C . SER A 1 240 ? 6.033 -3.623 -14.545 1.00 95.75 240 SER A C 1
ATOM 1861 O O . SER A 1 240 ? 6.604 -4.630 -14.974 1.00 95.75 240 SER A O 1
ATOM 1863 N N . ALA A 1 241 ? 4.798 -3.654 -14.046 1.00 95.44 241 ALA A N 1
ATOM 1864 C CA . ALA A 1 241 ? 3.959 -4.840 -14.130 1.00 95.44 241 ALA A CA 1
ATOM 1865 C C . ALA A 1 241 ? 3.382 -5.028 -15.545 1.00 95.44 241 ALA A C 1
ATOM 1867 O O . ALA A 1 241 ? 3.236 -4.047 -16.287 1.00 95.44 241 ALA A O 1
ATOM 1868 N N . PRO A 1 242 ? 3.014 -6.259 -15.938 1.00 93.38 242 PRO A N 1
ATOM 1869 C CA . PRO A 1 242 ? 2.211 -6.463 -17.129 1.00 93.38 242 PRO A CA 1
ATOM 1870 C C . PRO A 1 242 ? 0.817 -5.854 -16.939 1.00 93.38 242 PRO A C 1
ATOM 1872 O O . PRO A 1 242 ? 0.221 -5.985 -15.866 1.00 93.38 242 PRO A O 1
ATOM 1875 N N . VAL A 1 243 ? 0.298 -5.230 -17.996 1.00 90.50 243 VAL A N 1
ATOM 1876 C CA . VAL A 1 243 ? -1.051 -4.656 -18.043 1.00 90.50 243 VAL A CA 1
ATOM 1877 C C . VAL A 1 243 ? -1.857 -5.436 -19.083 1.00 90.50 243 VAL A C 1
ATOM 1879 O O . VAL A 1 243 ? -1.461 -5.485 -20.252 1.00 90.50 243 VAL A O 1
ATOM 1882 N N . PRO A 1 244 ? -2.959 -6.099 -18.695 1.00 86.50 244 PRO A N 1
ATOM 1883 C CA . PRO A 1 244 ? -3.798 -6.818 -19.643 1.00 86.50 244 PRO A CA 1
ATOM 1884 C C . PRO A 1 244 ? -4.266 -5.924 -20.798 1.00 86.50 244 PRO A C 1
ATOM 1886 O O . PRO A 1 244 ? -4.657 -4.784 -20.592 1.00 86.50 244 PRO A O 1
ATOM 1889 N N . GLY A 1 245 ? -4.219 -6.444 -22.026 1.00 81.44 245 GLY A N 1
ATOM 1890 C CA . GLY A 1 245 ? -4.608 -5.688 -23.226 1.00 81.44 245 GLY A CA 1
ATOM 1891 C C . GLY A 1 245 ? -3.514 -4.773 -23.790 1.00 81.44 245 GLY A C 1
ATOM 1892 O O . GLY A 1 245 ? -3.552 -4.469 -24.981 1.00 81.44 245 GLY A O 1
ATOM 1893 N N . ASP A 1 246 ? -2.488 -4.430 -23.009 1.00 85.06 246 ASP A N 1
ATOM 1894 C CA . ASP A 1 246 ? -1.334 -3.677 -23.497 1.00 85.06 246 ASP A CA 1
ATOM 1895 C C . ASP A 1 246 ? -0.298 -4.616 -24.144 1.00 85.06 246 ASP A C 1
ATOM 1897 O O . ASP A 1 246 ? 0.411 -5.387 -23.490 1.00 85.06 246 ASP A O 1
ATOM 1901 N N . HIS A 1 247 ? -0.182 -4.536 -25.470 1.00 82.12 247 HIS A N 1
ATOM 1902 C CA . HIS A 1 247 ? 0.760 -5.342 -26.249 1.00 82.12 247 HIS A CA 1
ATOM 1903 C C . HIS A 1 247 ? 2.237 -5.024 -25.968 1.00 82.12 247 HIS A C 1
ATOM 1905 O O . HIS A 1 247 ? 3.101 -5.859 -26.245 1.00 82.12 247 HIS A O 1
ATOM 1911 N N . HIS A 1 248 ? 2.542 -3.854 -25.407 1.00 82.75 248 HIS A N 1
ATOM 1912 C CA . HIS A 1 248 ? 3.898 -3.451 -25.035 1.00 82.75 248 HIS A CA 1
ATOM 1913 C C . HIS A 1 248 ? 4.277 -3.924 -23.623 1.00 82.75 248 HIS A C 1
ATOM 1915 O O . HIS A 1 248 ? 5.466 -4.118 -23.324 1.00 82.75 248 HIS A O 1
ATOM 1921 N N . ARG A 1 249 ? 3.274 -4.192 -22.779 1.00 86.81 249 ARG A N 1
ATOM 1922 C CA . ARG A 1 249 ? 3.417 -4.578 -21.369 1.00 86.81 249 ARG A CA 1
ATOM 1923 C C . ARG A 1 249 ? 2.801 -5.939 -21.080 1.00 86.81 249 ARG A C 1
ATOM 1925 O O . ARG A 1 249 ? 1.937 -6.103 -20.227 1.00 86.81 249 ARG A O 1
ATOM 1932 N N . THR A 1 250 ? 3.301 -6.944 -21.786 1.00 89.06 250 THR A N 1
ATOM 1933 C CA . THR A 1 250 ? 2.857 -8.339 -21.642 1.00 89.06 250 THR A CA 1
ATOM 1934 C C . THR A 1 250 ? 3.632 -9.129 -20.582 1.00 89.06 250 THR A C 1
ATOM 1936 O O . THR A 1 250 ? 3.222 -10.229 -20.216 1.00 89.06 250 THR A O 1
ATOM 1939 N N . SER A 1 251 ? 4.736 -8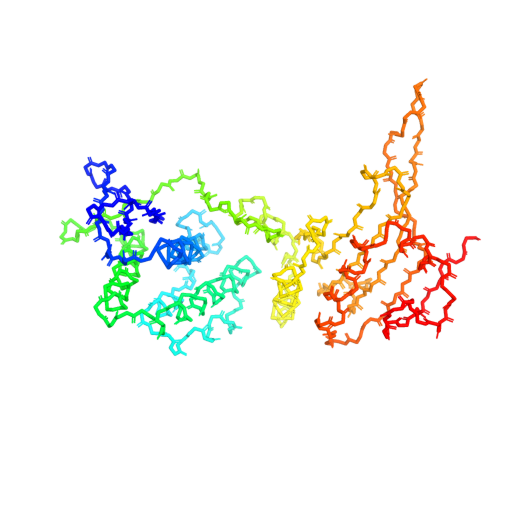.581 -20.069 1.00 92.44 251 SER A N 1
ATOM 1940 C CA . SER A 1 251 ? 5.591 -9.182 -19.042 1.00 92.44 251 SER A CA 1
ATOM 1941 C C . SER A 1 251 ? 6.024 -8.144 -18.010 1.00 92.44 251 SER A C 1
ATOM 1943 O O . SER A 1 251 ? 5.964 -6.938 -18.258 1.00 92.44 251 SER A O 1
ATOM 1945 N N . TRP A 1 252 ? 6.476 -8.630 -16.854 1.00 96.38 252 TRP A N 1
ATOM 1946 C CA . TRP A 1 252 ? 7.173 -7.805 -15.875 1.00 96.38 252 TRP A CA 1
ATOM 1947 C C . TRP A 1 252 ? 8.517 -7.345 -16.436 1.00 96.38 252 TRP A C 1
ATOM 1949 O O . TRP A 1 252 ? 9.231 -8.133 -17.060 1.00 96.38 252 TRP A O 1
ATOM 1959 N N . LYS A 1 253 ? 8.876 -6.084 -16.201 1.00 96.44 253 LYS A N 1
ATOM 1960 C CA . LYS A 1 253 ? 10.115 -5.492 -16.716 1.00 96.44 253 LYS A CA 1
ATOM 1961 C C . LYS A 1 253 ? 10.781 -4.598 -15.681 1.00 96.44 253 LYS A C 1
ATOM 1963 O O . LYS A 1 253 ? 10.098 -3.961 -14.885 1.00 96.44 253 LYS A O 1
ATOM 1968 N N . VAL A 1 254 ? 12.106 -4.538 -15.743 1.00 97.38 254 VAL A N 1
ATOM 1969 C CA . VAL A 1 254 ? 12.906 -3.454 -15.156 1.00 97.38 254 VAL A CA 1
ATOM 1970 C C . VAL A 1 254 ? 13.517 -2.684 -16.312 1.00 97.38 254 VAL A C 1
ATOM 1972 O O . VAL A 1 254 ? 14.280 -3.277 -17.074 1.00 97.38 254 VAL A O 1
ATOM 1975 N N . SER A 1 255 ? 13.208 -1.401 -16.453 1.00 96.00 255 SER A N 1
ATOM 1976 C CA . SER A 1 255 ? 13.927 -0.517 -17.370 1.00 96.00 255 SER A CA 1
ATOM 1977 C C . SER A 1 255 ? 14.778 0.482 -16.603 1.00 96.00 255 SER A C 1
ATOM 1979 O O . SER A 1 255 ? 14.479 0.841 -15.463 1.00 96.00 255 SER A O 1
ATOM 1981 N N . ILE A 1 256 ? 15.878 0.880 -17.235 1.00 95.75 256 ILE A N 1
ATOM 1982 C CA . ILE A 1 256 ? 16.583 2.109 -16.895 1.00 95.75 256 ILE A CA 1
ATOM 1983 C C . ILE A 1 256 ? 16.469 2.974 -18.128 1.00 95.75 256 ILE A C 1
ATOM 1985 O O . ILE A 1 256 ? 16.848 2.550 -19.223 1.00 95.75 256 ILE A O 1
ATOM 1989 N N . ASP A 1 257 ? 15.952 4.167 -17.917 1.00 94.12 257 ASP A N 1
ATOM 1990 C CA . ASP A 1 257 ? 15.603 5.106 -18.962 1.00 94.12 257 ASP A CA 1
ATOM 1991 C C . ASP A 1 257 ? 16.251 6.453 -18.641 1.00 94.12 257 ASP A C 1
ATOM 1993 O O . ASP A 1 257 ? 16.701 6.704 -17.516 1.00 94.12 257 ASP A O 1
ATOM 1997 N N . LYS A 1 258 ? 16.346 7.304 -19.657 1.00 91.94 258 LYS A N 1
ATOM 1998 C CA . LYS A 1 258 ? 16.945 8.625 -19.566 1.00 91.94 258 LYS A CA 1
ATOM 1999 C C . LYS A 1 258 ? 15.888 9.710 -19.755 1.00 91.94 258 LYS A C 1
ATOM 2001 O O . LYS A 1 258 ? 15.153 9.692 -20.741 1.00 91.94 258 LYS A O 1
ATOM 2006 N N . TRP A 1 259 ? 15.864 10.687 -18.857 1.00 90.25 259 TRP A N 1
ATOM 2007 C CA . TRP A 1 259 ? 15.204 11.967 -19.060 1.00 90.25 259 TRP A CA 1
ATOM 2008 C C . TRP A 1 259 ? 15.964 12.779 -20.104 1.00 90.25 259 TRP A C 1
ATOM 2010 O O . TRP A 1 259 ? 17.125 13.155 -19.911 1.00 90.25 259 TRP A O 1
ATOM 2020 N N . VAL A 1 260 ? 15.306 13.064 -21.223 1.00 88.62 260 VAL A N 1
ATOM 2021 C CA . VAL A 1 260 ? 15.859 13.912 -22.277 1.00 88.62 260 VAL A CA 1
ATOM 2022 C C . VAL A 1 260 ? 15.011 15.173 -22.398 1.00 88.62 260 VAL A C 1
ATOM 2024 O O . VAL A 1 260 ? 13.813 15.063 -22.651 1.00 88.62 260 VAL A O 1
ATOM 2027 N N . PRO A 1 261 ? 15.600 16.372 -22.236 1.00 87.50 261 PRO A N 1
ATOM 2028 C CA . PRO A 1 261 ? 14.878 17.628 -22.394 1.00 87.50 261 PRO A CA 1
ATOM 2029 C C . PRO A 1 261 ? 14.223 17.741 -23.772 1.00 87.50 261 PRO A C 1
ATOM 2031 O O . PRO A 1 261 ? 14.895 17.587 -24.796 1.00 87.50 261 PRO A O 1
ATOM 2034 N N . ASP A 1 262 ? 12.929 18.059 -23.797 1.00 86.69 262 ASP A N 1
ATOM 2035 C CA . ASP A 1 262 ? 12.198 18.336 -25.038 1.00 86.69 262 ASP A CA 1
ATOM 2036 C C . ASP A 1 262 ? 12.727 19.616 -25.698 1.00 86.69 262 ASP A C 1
ATOM 2038 O O . ASP A 1 262 ? 12.942 19.692 -26.913 1.00 86.69 262 ASP A O 1
ATOM 2042 N N . SER A 1 263 ? 12.949 20.644 -24.877 1.00 86.62 263 SER A N 1
ATOM 2043 C CA . SER A 1 263 ? 13.507 21.930 -25.279 1.00 86.62 263 SER A CA 1
ATOM 2044 C C . SER A 1 263 ? 14.133 22.660 -24.087 1.00 86.62 263 SER A C 1
ATOM 2046 O O . SER A 1 263 ? 13.990 22.235 -22.944 1.00 86.62 263 SER A O 1
ATOM 2048 N N . TRP A 1 264 ? 14.854 23.747 -24.361 1.00 88.31 264 TRP A N 1
ATOM 2049 C CA . TRP A 1 264 ? 15.480 24.594 -23.344 1.00 88.31 264 TRP A CA 1
ATOM 2050 C C . TRP A 1 264 ? 14.923 26.011 -23.451 1.00 88.31 264 TRP A C 1
ATOM 2052 O O . TRP A 1 264 ? 14.829 26.551 -24.559 1.00 88.31 264 TRP A O 1
ATOM 2062 N N . ASP A 1 265 ? 14.571 26.609 -22.318 1.00 87.94 265 ASP A N 1
ATOM 2063 C CA . ASP A 1 265 ? 14.057 27.969 -22.240 1.00 87.94 265 ASP A CA 1
ATOM 2064 C C . ASP A 1 265 ? 15.173 29.032 -22.359 1.00 87.94 265 ASP A C 1
ATOM 2066 O O . ASP A 1 265 ? 16.359 28.738 -22.543 1.00 87.94 265 ASP A O 1
ATOM 2070 N N . GLU A 1 266 ? 14.799 30.311 -22.257 1.00 85.44 266 GLU A N 1
ATOM 2071 C CA . GLU A 1 266 ? 15.748 31.431 -22.344 1.00 85.44 266 GLU A CA 1
ATOM 2072 C C . GLU A 1 266 ? 16.730 31.504 -21.161 1.00 85.44 266 GLU A C 1
ATOM 2074 O O . GLU A 1 266 ? 17.756 32.184 -21.257 1.00 85.44 266 GLU A O 1
ATOM 2079 N N . THR A 1 267 ? 16.430 30.827 -20.049 1.00 84.56 267 THR A N 1
ATOM 2080 C CA . THR A 1 267 ? 17.293 30.746 -18.866 1.00 84.56 267 THR A CA 1
ATOM 2081 C C . THR A 1 267 ? 18.222 29.528 -18.896 1.00 84.56 267 THR A C 1
ATOM 2083 O O . THR A 1 267 ? 19.200 29.492 -18.145 1.00 84.56 267 THR A O 1
ATOM 2086 N N . GLY A 1 268 ? 17.995 28.599 -19.831 1.00 78.75 268 GLY A N 1
ATOM 2087 C CA . GLY A 1 268 ? 18.720 27.339 -19.944 1.00 78.75 268 GLY A CA 1
ATOM 2088 C C . GLY A 1 268 ? 18.159 26.247 -19.034 1.00 78.75 268 GLY A C 1
ATOM 2089 O O . GLY A 1 268 ? 18.878 25.295 -18.739 1.00 78.75 268 GLY A O 1
ATOM 2090 N N . GLU A 1 269 ? 16.909 26.380 -18.593 1.00 81.12 269 GLU A N 1
ATOM 2091 C CA . GLU A 1 269 ? 16.135 25.336 -17.922 1.00 81.12 269 GLU A CA 1
ATOM 2092 C C . GLU A 1 269 ? 15.333 24.538 -18.959 1.00 81.12 269 GLU A C 1
ATOM 2094 O O . GLU A 1 269 ? 14.938 25.056 -20.004 1.00 81.12 269 GLU A O 1
ATOM 2099 N N . ALA A 1 270 ? 15.141 23.245 -18.711 1.00 81.44 270 ALA A N 1
ATOM 2100 C CA . ALA A 1 270 ? 14.414 22.378 -19.628 1.00 81.44 270 ALA A CA 1
ATOM 2101 C C . ALA A 1 270 ? 12.898 22.638 -19.546 1.00 81.44 270 ALA A C 1
ATOM 2103 O O . ALA A 1 270 ? 12.314 22.582 -18.464 1.00 81.44 270 ALA A O 1
ATOM 2104 N N . ASP A 1 271 ? 12.260 22.880 -20.692 1.00 81.06 271 ASP A N 1
ATOM 2105 C CA . ASP A 1 271 ? 10.803 23.011 -20.826 1.00 81.06 271 ASP A CA 1
ATOM 2106 C C . ASP A 1 271 ? 10.231 21.665 -21.293 1.00 81.06 271 ASP A C 1
ATOM 2108 O O . ASP A 1 271 ? 10.029 21.434 -22.488 1.00 81.06 271 ASP A O 1
ATOM 2112 N N . GLY A 1 272 ? 10.072 20.748 -20.334 1.00 82.00 272 GLY A N 1
ATOM 2113 C CA . GLY A 1 272 ? 9.613 19.373 -20.560 1.00 82.00 272 GLY A CA 1
ATOM 2114 C C . GLY A 1 272 ? 10.736 18.355 -20.780 1.00 82.00 272 GLY A C 1
ATOM 2115 O O . GLY A 1 272 ? 11.877 18.706 -21.092 1.00 82.00 272 GLY A O 1
ATOM 2116 N N . HIS A 1 273 ? 10.400 17.080 -20.585 1.00 85.94 273 HIS A N 1
ATOM 2117 C CA . HIS A 1 273 ? 11.281 15.943 -20.837 1.00 85.94 273 HIS A CA 1
ATOM 2118 C C . HIS A 1 273 ? 10.484 14.796 -21.460 1.00 85.94 273 HIS A C 1
ATOM 2120 O O . HIS A 1 273 ? 9.334 14.553 -21.084 1.00 85.94 273 HIS A O 1
ATOM 2126 N N . TYR A 1 274 ? 11.137 14.044 -22.341 1.00 86.62 274 TYR A N 1
ATOM 2127 C CA . TYR A 1 274 ? 10.674 12.741 -22.800 1.00 86.62 274 TYR A CA 1
ATOM 2128 C C . TYR A 1 274 ? 11.592 11.627 -22.295 1.00 86.62 274 TYR A C 1
ATOM 2130 O O . TYR A 1 274 ? 12.723 11.863 -21.863 1.00 86.62 274 TYR A O 1
ATOM 2138 N N . ASN A 1 275 ? 11.088 10.398 -22.375 1.00 88.06 275 ASN A N 1
ATOM 2139 C CA . ASN A 1 275 ? 11.777 9.208 -21.897 1.00 88.06 275 ASN A CA 1
ATOM 2140 C C . ASN A 1 275 ? 12.508 8.555 -23.075 1.00 88.06 275 ASN A C 1
ATOM 2142 O O . ASN A 1 275 ? 11.875 8.168 -24.061 1.00 88.06 275 ASN A O 1
ATOM 2146 N N . GLU A 1 276 ? 13.823 8.403 -22.967 1.00 90.69 276 GLU A N 1
ATOM 2147 C CA . GLU A 1 276 ? 14.633 7.611 -23.893 1.00 90.69 276 GLU A CA 1
ATOM 2148 C C . GLU A 1 276 ? 15.033 6.296 -23.215 1.00 90.69 276 GLU A C 1
ATOM 2150 O O . GLU A 1 276 ? 15.689 6.302 -22.174 1.00 90.69 276 GLU A O 1
ATOM 2155 N N . GLY A 1 277 ? 14.626 5.163 -23.792 1.00 91.50 277 GLY A N 1
ATOM 2156 C CA . GLY A 1 277 ? 14.992 3.846 -23.271 1.00 91.50 277 GLY A CA 1
ATOM 2157 C C . GLY A 1 277 ? 16.497 3.613 -23.361 1.00 91.50 277 GLY A C 1
ATOM 2158 O O . GLY A 1 277 ? 17.091 3.886 -24.401 1.00 91.50 277 GLY A O 1
ATOM 2159 N N . VAL A 1 278 ? 17.120 3.120 -22.285 1.00 94.94 278 VAL A N 1
ATOM 2160 C CA . VAL A 1 278 ? 18.565 2.807 -22.270 1.00 94.94 278 VAL A CA 1
ATOM 2161 C C . VAL A 1 278 ? 18.783 1.304 -22.211 1.00 94.94 278 VAL A C 1
ATOM 2163 O O . VAL A 1 278 ? 19.563 0.730 -22.978 1.00 94.94 278 VAL A O 1
ATOM 2166 N N . LEU A 1 279 ? 18.097 0.635 -21.289 1.00 96.31 279 LEU A N 1
ATOM 2167 C CA . LEU A 1 279 ? 18.085 -0.817 -21.224 1.00 96.31 279 LEU A CA 1
ATOM 2168 C C . LEU A 1 279 ? 16.786 -1.339 -20.634 1.00 96.31 279 LEU A C 1
ATOM 2170 O O . LEU A 1 279 ? 16.117 -0.679 -19.844 1.00 96.31 279 LEU A O 1
ATOM 2174 N N . THR A 1 280 ? 16.471 -2.580 -20.984 1.00 96.25 280 THR A N 1
ATOM 2175 C CA . THR A 1 280 ? 15.333 -3.319 -20.446 1.00 96.25 280 THR A CA 1
ATOM 2176 C C . THR A 1 280 ? 15.779 -4.709 -20.015 1.00 96.25 280 THR A C 1
ATOM 2178 O O . THR A 1 280 ? 16.468 -5.433 -20.739 1.00 96.25 280 THR A O 1
ATOM 2181 N N . CYS A 1 281 ? 15.349 -5.105 -18.826 1.00 96.88 281 CYS A N 1
ATOM 2182 C CA . CYS A 1 281 ? 15.453 -6.453 -18.298 1.00 96.88 281 CYS A CA 1
ATOM 2183 C C . CYS A 1 281 ? 14.057 -7.076 -18.286 1.00 96.88 281 CYS A C 1
ATOM 2185 O O . CYS A 1 281 ? 13.136 -6.525 -17.678 1.00 96.88 281 CYS A O 1
ATOM 2187 N N . ASP A 1 282 ? 13.905 -8.236 -18.919 1.00 94.38 282 ASP A N 1
ATOM 2188 C CA . ASP A 1 282 ? 12.676 -9.015 -18.814 1.00 94.38 282 ASP A CA 1
ATOM 2189 C C . ASP A 1 282 ? 12.688 -9.816 -17.515 1.00 94.38 282 ASP A C 1
ATOM 2191 O O . ASP A 1 282 ? 13.602 -10.601 -17.240 1.00 94.38 282 ASP A O 1
ATOM 2195 N N . LEU A 1 283 ? 11.640 -9.641 -16.722 1.00 90.25 283 LEU A N 1
ATOM 2196 C CA . LEU A 1 283 ? 11.378 -10.478 -15.569 1.00 90.25 283 LEU A CA 1
ATOM 2197 C C . LEU A 1 283 ? 10.415 -11.593 -15.995 1.00 90.25 283 LEU A C 1
ATOM 2199 O O . LEU A 1 283 ? 9.524 -11.406 -16.826 1.00 90.25 283 LEU A O 1
ATOM 2203 N N . GLY A 1 284 ? 10.599 -12.787 -15.430 1.00 84.44 284 GLY A N 1
ATOM 2204 C CA . GLY A 1 284 ? 9.663 -13.890 -15.640 1.00 84.44 284 GLY A CA 1
ATOM 2205 C C . GLY A 1 284 ? 8.229 -13.536 -15.202 1.00 84.44 284 GLY A C 1
ATOM 2206 O O . GLY A 1 284 ? 7.995 -12.500 -14.581 1.00 84.44 284 GLY A O 1
ATOM 2207 N N . PRO A 1 285 ? 7.245 -14.417 -15.455 1.00 82.31 285 PRO A N 1
ATOM 2208 C CA . PRO A 1 285 ? 5.835 -14.149 -15.143 1.00 82.31 285 PRO A CA 1
ATOM 2209 C C . PRO A 1 285 ? 5.559 -13.927 -13.647 1.00 82.31 285 PRO A C 1
ATOM 2211 O O . PRO A 1 285 ? 4.549 -13.327 -13.294 1.00 82.31 285 PRO A O 1
ATOM 2214 N N . GLN A 1 286 ? 6.447 -14.406 -12.775 1.00 85.56 286 GLN A N 1
ATOM 2215 C CA . GLN A 1 286 ? 6.389 -14.204 -11.334 1.00 85.56 286 GLN A CA 1
ATOM 2216 C C . GLN A 1 286 ? 7.767 -13.724 -10.861 1.00 85.56 286 GLN A C 1
ATOM 2218 O O . GLN A 1 286 ? 8.647 -14.559 -10.626 1.00 85.56 286 GLN A O 1
ATOM 2223 N N . PRO A 1 287 ? 7.999 -12.403 -10.801 1.00 92.50 287 PRO A N 1
ATOM 2224 C CA . PRO A 1 287 ? 9.279 -11.873 -10.360 1.00 92.50 287 PRO A CA 1
ATOM 2225 C C . PRO A 1 287 ? 9.534 -12.186 -8.883 1.00 92.50 287 PRO A C 1
ATOM 2227 O O . PRO A 1 287 ? 8.604 -12.324 -8.086 1.00 92.50 287 PRO A O 1
ATOM 2230 N N . ASP A 1 288 ? 10.811 -12.288 -8.522 1.00 94.62 288 ASP A N 1
ATOM 2231 C CA . ASP A 1 288 ? 11.229 -12.443 -7.133 1.00 94.62 288 ASP A CA 1
ATOM 2232 C C . ASP A 1 288 ? 11.149 -11.087 -6.415 1.00 94.62 288 ASP A C 1
ATOM 2234 O O . ASP A 1 288 ? 11.897 -10.158 -6.719 1.00 94.62 288 ASP A O 1
ATOM 2238 N N . ILE A 1 289 ? 10.229 -10.978 -5.455 1.00 95.19 289 ILE A N 1
ATOM 2239 C CA . ILE A 1 289 ? 9.996 -9.752 -4.681 1.00 95.19 289 ILE A CA 1
ATOM 2240 C C . ILE A 1 289 ? 11.251 -9.353 -3.906 1.00 95.19 289 ILE A C 1
ATOM 2242 O O . ILE A 1 289 ? 11.574 -8.171 -3.854 1.00 95.19 289 ILE A O 1
ATOM 2246 N N . ASP A 1 290 ? 11.981 -10.313 -3.331 1.00 96.12 290 ASP A N 1
ATOM 2247 C CA . ASP A 1 290 ? 13.179 -10.022 -2.537 1.00 96.12 290 ASP A CA 1
ATOM 2248 C C . ASP A 1 290 ? 14.270 -9.420 -3.424 1.00 96.12 290 ASP A C 1
ATOM 2250 O O . ASP A 1 290 ? 14.984 -8.503 -3.016 1.00 96.12 290 ASP A O 1
ATOM 2254 N N . GLN A 1 291 ? 14.362 -9.901 -4.666 1.00 96.25 291 GLN A N 1
ATOM 2255 C CA . GLN A 1 291 ? 15.282 -9.377 -5.666 1.00 96.25 291 GLN A CA 1
ATOM 2256 C C . GLN A 1 291 ? 14.915 -7.950 -6.098 1.00 96.25 291 GLN A C 1
ATOM 2258 O O . GLN A 1 291 ? 15.817 -7.132 -6.273 1.00 96.25 291 GLN A O 1
ATOM 2263 N N . LEU A 1 292 ? 13.623 -7.641 -6.259 1.00 96.94 292 LEU A N 1
ATOM 2264 C CA . LEU A 1 292 ? 13.151 -6.306 -6.651 1.00 96.94 292 LEU A CA 1
ATOM 2265 C C . LEU A 1 292 ? 13.251 -5.283 -5.516 1.00 96.94 292 LEU A C 1
ATOM 2267 O O . LEU A 1 292 ? 13.671 -4.155 -5.753 1.00 96.94 292 LEU A O 1
ATOM 2271 N N . VAL A 1 293 ? 12.959 -5.685 -4.279 1.00 96.25 293 VAL A N 1
ATOM 2272 C CA . VAL A 1 293 ? 13.218 -4.854 -3.093 1.00 96.25 293 VAL A CA 1
ATOM 2273 C C . VAL A 1 293 ? 14.715 -4.569 -2.978 1.00 96.25 293 VAL A C 1
ATOM 2275 O O . VAL A 1 293 ? 15.123 -3.422 -2.835 1.00 96.25 293 VAL A O 1
ATOM 2278 N N . HIS A 1 294 ? 15.560 -5.597 -3.132 1.00 95.69 294 HIS A N 1
ATOM 2279 C CA . HIS A 1 294 ? 17.007 -5.409 -3.094 1.00 95.69 294 HIS A CA 1
ATOM 2280 C C . HIS A 1 294 ? 17.514 -4.471 -4.200 1.00 95.69 294 HIS A C 1
ATOM 2282 O O . HIS A 1 294 ? 18.415 -3.676 -3.943 1.00 95.69 294 HIS A O 1
ATOM 2288 N N . LEU A 1 295 ? 16.942 -4.556 -5.406 1.00 96.19 295 LEU A N 1
ATOM 2289 C CA . LEU A 1 295 ? 17.244 -3.661 -6.524 1.00 96.19 295 LEU A CA 1
ATOM 2290 C C . LEU A 1 295 ? 16.981 -2.195 -6.146 1.00 96.19 295 LEU A C 1
ATOM 2292 O O . LEU A 1 295 ? 17.887 -1.377 -6.282 1.00 96.19 295 LEU A O 1
ATOM 2296 N N . LEU A 1 296 ? 15.788 -1.879 -5.628 1.00 94.88 296 LEU A N 1
ATOM 2297 C CA . LEU A 1 296 ? 15.431 -0.521 -5.195 1.00 94.88 296 LEU A CA 1
ATOM 2298 C C . LEU A 1 296 ? 16.322 -0.033 -4.046 1.00 94.88 296 LEU A C 1
ATOM 2300 O O . LEU A 1 296 ? 16.807 1.097 -4.071 1.00 94.88 296 LEU A O 1
ATOM 2304 N N . ASP A 1 297 ? 16.608 -0.897 -3.073 1.00 93.38 297 ASP A N 1
ATOM 2305 C CA . ASP A 1 297 ? 17.483 -0.574 -1.943 1.00 93.38 297 ASP A CA 1
ATOM 2306 C C . ASP A 1 297 ? 18.942 -0.319 -2.360 1.00 93.38 297 ASP A C 1
ATOM 2308 O O . ASP A 1 297 ? 19.691 0.322 -1.620 1.00 93.38 297 ASP A O 1
ATOM 2312 N N . LEU A 1 298 ? 19.402 -0.885 -3.483 1.00 94.00 298 LEU A N 1
ATOM 2313 C CA . LEU A 1 298 ? 20.736 -0.603 -4.022 1.00 94.00 298 LEU A CA 1
ATOM 2314 C C . LEU A 1 298 ? 20.800 0.801 -4.624 1.00 94.00 298 LEU A C 1
ATOM 2316 O O . LEU A 1 298 ? 21.800 1.482 -4.399 1.00 94.00 298 LEU A O 1
ATOM 2320 N N . CYS A 1 299 ? 19.740 1.249 -5.303 1.00 90.25 299 CYS A N 1
ATOM 2321 C CA . CYS A 1 299 ? 19.653 2.613 -5.828 1.00 90.25 299 CYS A CA 1
ATOM 2322 C C . CYS A 1 299 ? 19.796 3.658 -4.711 1.00 90.25 299 CYS A C 1
ATOM 2324 O O . CYS A 1 299 ? 20.603 4.572 -4.824 1.00 90.25 299 CYS A O 1
ATOM 2326 N N . ALA A 1 300 ? 19.126 3.458 -3.571 1.00 86.38 300 ALA A N 1
ATOM 2327 C CA . ALA A 1 300 ? 19.241 4.360 -2.419 1.00 86.38 300 ALA A CA 1
ATOM 2328 C C . ALA A 1 300 ? 20.638 4.390 -1.761 1.00 86.38 300 ALA A C 1
ATOM 2330 O O . ALA A 1 300 ? 20.956 5.311 -1.010 1.00 86.38 300 ALA A O 1
ATOM 2331 N N . LYS A 1 301 ? 21.476 3.365 -1.972 1.00 88.38 301 LYS A N 1
ATOM 2332 C CA . LYS A 1 301 ? 22.781 3.227 -1.291 1.00 88.38 301 LYS A CA 1
ATOM 2333 C C . LYS A 1 301 ? 23.940 3.852 -2.049 1.00 88.38 301 LYS A C 1
ATOM 2335 O O . LYS A 1 301 ? 24.933 4.217 -1.417 1.00 88.38 301 LYS A O 1
ATOM 2340 N N . ASP A 1 302 ? 23.853 3.908 -3.370 1.00 86.44 302 ASP A N 1
ATOM 2341 C CA . ASP A 1 302 ? 24.870 4.504 -4.225 1.00 86.44 302 ASP A CA 1
ATOM 2342 C C . ASP A 1 302 ? 24.186 5.376 -5.268 1.00 86.44 302 ASP A C 1
ATOM 2344 O O . ASP A 1 302 ? 23.574 4.893 -6.213 1.00 86.44 302 ASP A O 1
ATOM 2348 N N . GLU A 1 303 ? 24.365 6.678 -5.112 1.00 82.44 303 GLU A N 1
ATOM 2349 C CA . GLU A 1 303 ? 23.846 7.700 -6.012 1.00 82.44 303 GLU A CA 1
ATOM 2350 C C . GLU A 1 303 ? 24.296 7.515 -7.476 1.00 82.44 303 GLU A C 1
ATOM 2352 O O . GLU A 1 303 ? 23.678 8.065 -8.374 1.00 82.44 303 GLU A O 1
ATOM 2357 N N . ASN A 1 304 ? 25.362 6.755 -7.767 1.00 87.31 304 ASN A N 1
ATOM 2358 C CA . ASN A 1 304 ? 25.806 6.475 -9.141 1.00 87.31 304 ASN A CA 1
ATOM 2359 C C . ASN A 1 304 ? 25.311 5.128 -9.687 1.00 87.31 304 ASN A C 1
ATOM 2361 O O . ASN A 1 304 ? 25.739 4.718 -10.774 1.00 87.31 304 ASN A O 1
ATOM 2365 N N . GLN A 1 305 ? 24.447 4.426 -8.951 1.00 92.00 305 GLN A N 1
ATOM 2366 C CA . GLN A 1 305 ? 24.058 3.057 -9.267 1.00 92.00 305 GLN A CA 1
ATOM 2367 C C . GLN A 1 305 ? 23.341 2.954 -10.616 1.00 92.00 305 GLN A C 1
ATOM 2369 O O . GLN A 1 305 ? 23.700 2.074 -11.408 1.00 92.00 305 GLN A O 1
ATOM 2374 N N . LEU A 1 306 ? 22.404 3.863 -10.923 1.00 92.94 306 LEU A N 1
ATOM 2375 C CA . LEU A 1 306 ? 21.702 3.860 -12.210 1.00 92.94 306 LEU A CA 1
ATOM 2376 C C . LEU A 1 306 ? 22.637 4.170 -13.375 1.00 92.94 306 LEU A C 1
ATOM 2378 O O . LEU A 1 306 ? 22.631 3.453 -14.372 1.00 92.94 306 LEU A O 1
ATOM 2382 N N . SER A 1 307 ? 23.508 5.170 -13.227 1.00 90.88 307 SER A N 1
ATOM 2383 C CA . SER A 1 307 ? 24.511 5.509 -14.248 1.00 90.88 307 SER A CA 1
ATOM 2384 C C . SER A 1 307 ? 25.461 4.339 -14.529 1.00 90.88 307 SER A C 1
ATOM 2386 O O . SER A 1 307 ? 25.805 4.067 -15.680 1.00 90.88 307 SER A O 1
ATOM 2388 N N . ALA A 1 308 ? 25.882 3.611 -13.490 1.00 92.38 308 ALA A N 1
ATOM 2389 C CA . ALA A 1 308 ? 26.698 2.414 -13.653 1.00 92.38 308 ALA A CA 1
ATOM 2390 C C . ALA A 1 308 ? 25.919 1.312 -14.387 1.00 92.38 308 ALA A C 1
ATOM 2392 O O . ALA A 1 308 ? 26.426 0.729 -15.352 1.00 92.38 308 ALA A O 1
ATOM 2393 N N . TRP A 1 309 ? 24.676 1.055 -13.974 1.00 95.69 309 TRP A N 1
ATOM 2394 C CA . TRP A 1 309 ? 23.823 0.044 -14.588 1.00 95.69 309 TRP A CA 1
ATOM 2395 C C . TRP A 1 309 ? 23.446 0.358 -16.032 1.00 95.69 309 TRP A C 1
ATOM 2397 O O . TRP A 1 309 ? 23.474 -0.566 -16.840 1.00 95.69 309 TRP A O 1
ATOM 2407 N N . ALA A 1 310 ? 23.225 1.620 -16.395 1.00 93.31 310 ALA A N 1
ATOM 2408 C CA . ALA A 1 310 ? 22.986 2.074 -17.767 1.00 93.31 310 ALA A CA 1
ATOM 2409 C C . ALA A 1 310 ? 24.105 1.648 -18.743 1.00 93.31 310 ALA A C 1
ATOM 2411 O O . ALA A 1 310 ? 23.892 1.495 -19.944 1.00 93.31 310 ALA A O 1
ATOM 2412 N N . THR A 1 311 ? 25.320 1.393 -18.239 1.00 94.19 311 THR A N 1
ATOM 2413 C CA . THR A 1 311 ? 26.441 0.890 -19.048 1.00 94.19 311 THR A CA 1
ATOM 2414 C C . THR A 1 311 ? 26.523 -0.637 -19.138 1.00 94.19 311 THR A C 1
ATOM 2416 O O . THR A 1 311 ? 27.404 -1.151 -19.832 1.00 94.19 311 THR A O 1
ATOM 2419 N N . THR A 1 312 ? 25.586 -1.378 -18.547 1.00 96.31 312 THR A N 1
ATOM 2420 C CA . THR A 1 312 ? 25.582 -2.850 -18.535 1.00 96.31 312 THR A CA 1
ATOM 2421 C C . THR A 1 312 ? 25.289 -3.425 -19.931 1.00 96.31 312 THR A C 1
ATOM 2423 O O . THR A 1 312 ? 24.304 -3.039 -20.562 1.00 96.31 312 THR A O 1
ATOM 2426 N N . PRO A 1 313 ? 26.128 -4.329 -20.471 1.00 96.06 313 PRO A N 1
ATOM 2427 C CA . PRO A 1 313 ? 25.868 -4.966 -21.764 1.00 96.06 313 PRO A CA 1
ATOM 2428 C C . PRO A 1 313 ? 24.672 -5.928 -21.725 1.00 96.06 313 PRO A C 1
ATOM 2430 O O . PRO A 1 313 ? 24.432 -6.578 -20.707 1.00 96.06 313 PRO A O 1
ATOM 2433 N N . ALA A 1 314 ? 23.994 -6.104 -22.864 1.00 96.69 314 ALA A N 1
ATOM 2434 C CA . ALA A 1 314 ? 22.973 -7.141 -23.019 1.00 96.69 314 ALA A CA 1
ATOM 2435 C C . ALA A 1 314 ? 23.536 -8.542 -22.695 1.00 96.69 314 ALA A C 1
ATOM 2437 O O . ALA A 1 314 ? 24.658 -8.890 -23.075 1.00 96.69 314 ALA A O 1
ATOM 2438 N N . GLY A 1 315 ? 22.755 -9.339 -21.968 1.00 95.75 315 GLY A N 1
ATOM 2439 C CA . GLY A 1 315 ? 23.128 -10.651 -21.439 1.00 95.75 315 GLY A CA 1
ATOM 2440 C C . GLY A 1 315 ? 23.979 -10.619 -20.163 1.00 95.75 315 GLY A C 1
ATOM 2441 O O . GLY A 1 315 ? 24.207 -11.673 -19.568 1.00 95.75 315 GLY A O 1
ATOM 2442 N N . ALA A 1 316 ? 24.449 -9.449 -19.719 1.00 97.12 316 ALA A N 1
ATOM 2443 C CA . ALA A 1 316 ? 25.111 -9.295 -18.426 1.00 97.12 316 ALA A CA 1
ATOM 2444 C C . ALA A 1 316 ? 24.089 -8.965 -17.325 1.00 97.12 316 ALA A C 1
ATOM 2446 O O . ALA A 1 316 ? 22.975 -8.529 -17.610 1.00 97.12 316 ALA A O 1
ATOM 2447 N N . ASN A 1 317 ? 24.463 -9.178 -16.063 1.00 97.44 317 ASN A N 1
ATOM 2448 C CA . ASN A 1 317 ? 23.601 -8.840 -14.933 1.00 97.44 317 ASN A CA 1
ATOM 2449 C C . ASN A 1 317 ? 23.842 -7.407 -14.463 1.00 97.44 317 ASN A C 1
ATOM 2451 O O . ASN A 1 317 ? 24.992 -6.959 -14.432 1.00 97.44 317 ASN A O 1
ATOM 2455 N N . LEU A 1 318 ? 22.780 -6.736 -14.013 1.00 96.81 318 LEU A N 1
ATOM 2456 C CA . LEU A 1 318 ? 22.899 -5.492 -13.259 1.00 96.81 318 LEU A CA 1
ATOM 2457 C C . LEU A 1 318 ? 23.731 -5.768 -12.000 1.00 96.81 318 LEU A C 1
ATOM 2459 O O . LEU A 1 318 ? 23.400 -6.656 -11.206 1.00 96.81 318 LEU A O 1
ATOM 2463 N N . ALA A 1 319 ? 24.844 -5.049 -11.848 1.00 95.38 319 ALA A N 1
ATOM 2464 C CA . ALA A 1 319 ? 25.807 -5.259 -10.770 1.00 95.38 319 ALA A CA 1
ATOM 2465 C C . ALA A 1 319 ? 25.124 -5.283 -9.391 1.00 95.38 319 ALA A C 1
ATOM 2467 O O . ALA A 1 319 ? 24.327 -4.406 -9.084 1.00 95.38 319 ALA A O 1
ATOM 2468 N N . GLY A 1 320 ? 25.436 -6.288 -8.568 1.00 93.88 320 GLY A N 1
ATOM 2469 C CA . GLY A 1 320 ? 24.790 -6.480 -7.263 1.00 93.88 320 GLY A CA 1
ATOM 2470 C C . GLY A 1 320 ? 23.484 -7.281 -7.309 1.00 93.88 320 GLY A C 1
ATOM 2471 O O . GLY A 1 320 ? 22.958 -7.624 -6.258 1.00 93.88 320 GLY A O 1
ATOM 2472 N N . THR A 1 321 ? 22.997 -7.662 -8.493 1.00 95.75 321 THR A N 1
ATOM 2473 C CA . THR A 1 321 ? 21.756 -8.433 -8.652 1.00 95.75 321 THR A CA 1
ATOM 2474 C C . THR A 1 321 ? 21.945 -9.653 -9.563 1.00 95.75 321 THR A C 1
ATOM 2476 O O . THR A 1 321 ? 22.957 -9.809 -10.252 1.00 95.75 321 THR A O 1
ATOM 2479 N N . SER A 1 322 ? 20.940 -10.530 -9.596 1.00 94.94 322 SER A N 1
ATOM 2480 C CA . SER A 1 322 ? 20.800 -11.582 -10.614 1.00 94.94 322 SER A CA 1
ATOM 2481 C C . SER A 1 322 ? 19.919 -11.184 -11.811 1.00 94.94 322 SER A C 1
ATOM 2483 O O . SER A 1 322 ? 19.569 -12.052 -12.605 1.00 94.94 322 SER A O 1
ATOM 2485 N N . ILE A 1 323 ? 19.526 -9.909 -11.942 1.00 96.38 323 ILE A N 1
ATOM 2486 C CA . ILE A 1 323 ? 18.676 -9.436 -13.047 1.00 96.38 323 ILE A CA 1
ATOM 2487 C C . ILE A 1 323 ? 19.554 -9.245 -14.282 1.00 96.38 323 ILE A C 1
ATOM 2489 O O . ILE A 1 323 ? 20.529 -8.498 -14.226 1.00 96.38 323 ILE A O 1
ATOM 2493 N N . SER A 1 324 ? 19.224 -9.930 -15.378 1.00 96.62 324 SER A N 1
ATOM 2494 C CA . SER A 1 324 ? 19.981 -9.882 -16.631 1.00 96.62 324 SER A CA 1
ATOM 2495 C C . SER A 1 324 ? 19.361 -8.896 -17.617 1.00 96.62 324 SER A C 1
ATOM 2497 O O . SER A 1 324 ? 18.143 -8.881 -17.798 1.00 96.62 324 SER A O 1
ATOM 2499 N N . VAL A 1 325 ? 20.206 -8.105 -18.276 1.00 97.38 325 VAL A N 1
ATOM 2500 C CA . VAL A 1 325 ? 19.792 -7.169 -19.324 1.00 97.38 325 VAL A CA 1
ATOM 2501 C C . VAL A 1 325 ? 19.360 -7.957 -20.555 1.00 97.38 325 VAL A C 1
ATOM 2503 O O . VAL A 1 325 ? 20.167 -8.667 -21.157 1.00 97.38 325 VAL A O 1
ATOM 2506 N N . ALA A 1 326 ? 18.095 -7.823 -20.943 1.00 94.94 326 ALA A N 1
ATOM 2507 C CA . ALA A 1 326 ? 17.546 -8.490 -22.118 1.00 94.94 326 ALA A CA 1
ATOM 2508 C C . ALA A 1 326 ? 17.855 -7.692 -23.389 1.00 94.94 326 ALA A C 1
ATOM 2510 O O . ALA A 1 326 ? 18.361 -8.242 -24.369 1.00 94.94 326 ALA A O 1
ATOM 2511 N N . VAL A 1 327 ? 17.594 -6.386 -23.343 1.00 94.19 327 VAL A N 1
ATOM 2512 C CA . VAL A 1 327 ? 17.801 -5.452 -24.449 1.00 94.19 327 VAL A CA 1
ATOM 2513 C C . VAL A 1 327 ? 18.571 -4.248 -23.940 1.00 94.19 327 VAL A C 1
ATOM 2515 O O . VAL A 1 327 ? 18.356 -3.778 -22.823 1.00 94.19 327 VAL A O 1
ATOM 2518 N N . ARG A 1 328 ? 19.480 -3.766 -24.780 1.00 92.62 328 ARG A N 1
ATOM 2519 C CA . ARG A 1 328 ? 20.149 -2.489 -24.612 1.00 92.62 328 ARG A CA 1
ATOM 2520 C C . ARG A 1 328 ? 19.844 -1.659 -25.845 1.00 92.62 328 ARG A C 1
ATOM 2522 O O . ARG A 1 328 ? 20.122 -2.106 -26.960 1.00 92.62 328 ARG A O 1
ATOM 2529 N N . ASP A 1 329 ? 19.275 -0.491 -25.618 1.00 84.56 329 ASP A N 1
ATOM 2530 C CA . ASP A 1 329 ? 18.966 0.463 -26.664 1.00 84.56 329 ASP A CA 1
ATOM 2531 C C . ASP A 1 329 ? 20.228 1.308 -26.859 1.00 84.56 329 ASP A C 1
ATOM 2533 O O . ASP A 1 329 ? 20.463 2.322 -26.208 1.00 84.56 329 ASP A O 1
ATOM 2537 N N . ASP A 1 330 ? 21.143 0.782 -27.675 1.00 64.94 330 ASP A N 1
ATOM 2538 C CA . ASP A 1 330 ? 22.334 1.522 -28.078 1.00 64.94 330 ASP A CA 1
ATOM 2539 C C . ASP A 1 330 ? 21.889 2.686 -28.980 1.00 64.94 330 ASP A C 1
ATOM 2541 O O . ASP A 1 330 ? 21.474 2.459 -30.120 1.00 64.94 330 ASP A O 1
ATOM 2545 N N . ALA A 1 331 ? 21.969 3.916 -28.465 1.00 48.34 331 ALA A N 1
ATOM 2546 C CA . ALA A 1 331 ? 21.904 5.136 -29.272 1.00 48.34 331 ALA A CA 1
ATOM 2547 C C . ALA A 1 331 ? 23.109 5.253 -30.227 1.00 48.34 331 ALA A C 1
ATOM 2549 O O . ALA A 1 331 ? 24.257 4.976 -29.795 1.00 48.34 331 ALA A O 1
#

Foldseek 3Di:
DWAWDWDDDDQWIWIWTWFAFPVGIDIDTLDIGNDPVLSVLLRLLVLLLLLLLQLQLPQPQPPPVGSLPPDLCVLVCLQPVVCLVVLCVDLPFLLSLLSSLSNSVSSVSNVVSLVPDDPVSNVSSSVVSNVSSVLSVVVSVCSNPNDDPVDRNGGDDDPDDDPPPPPFQRDRSDPVLVVLRVLLCPPDDDCQSVLLSVLLSLQVLLRVLAPQRQWHDDSSQSWIKRDCVVVVAFKIWIFGAARPPDPVRNFTKIWIWTWDAPDADPVRHGPDTDTGTFFMFTAPRDHDSVQSSQVSNVCVVDVCQSVVQSPADAQGARPPGPTGTPDGDDD

Organism: NCBI:txid310355

Secondary structure (DSSP, 8-state):
--EEEEEEETTEEEEEEEEEETTEEEEEEEEEES-HHHHHHHHHHHHHHHHHHHSTT-TT--STTGGGG---THHHHHH-GGGGGGGGT--S-HHHHHHHHHHHHHHHHHHHHHHSS-HHHHHHHHHHHHHHHHHHHHHHHHHHH---TTS----BPPSS------SSSSPP--HHHHHHHHHHHTT--TTHHHHHHHHHHHHHHHHTT---TTEEEETTTTEEEEE-GGGT-SEEEEEEPP-TT-TT-SS-EEEEEEEEES-B-TTS-BS-EEEEEEEEEEPPSS--HHHHHHHHHHHTT-TTHHHHHHTPPTTSBPTTSSPBP-EE---

Sequence (331 aa):
MTVYASHPSRGKTQVLATYRGPLGITATTVTSVEDAQCAAAITDALNRVSAYATVPVSVTDDRDDGYANYPHDHLGALTDPSRSAELLAGDHSLWYGLAMTGLHKALRDLQQVLNDVPPPVAIAVTAELQTEAEQIALVLDEHKHGFDPNRSITRQWIRNGPYVVSDGDLPDLTDHTRGELDDVEDGFEGDQLSQALVSLRLLWQITDRTVNDEAEWETSRMSIMYDEMMMGRDFFLLISAPVPGDHHRTSWKVSIDKWVPDSWDETGEADGHYNEGVLTCDLGPQPDIDQLVHLLDLCAKDENQLSAWATTPAGANLAGTSISVAVRDDA